Protein AF-A0A095XVG5-F1 (afdb_monomer_lite)

InterPro domains:
  IPR012902 Prokaryotic N-terminal methylation site [PF07963] (10-35)
  IPR012902 Prokaryotic N-terminal methylation site [PS00409] (13-33)
  IPR060431 Prepilin peptidase-dependent protein B, conserved domain [PF27121] (47-279)

Organism: NCBI:txid1265313

Sequence (291 aa):
MTRRRPPFQRAQRGLTLVELLVGLGVSMVVLAGVLSIMVRIGVEGGQTLQTARLGNELREVLDFTARDLQRAGYVAWDQRCGLGAGGSASLAVDEFYKCAVPAMDEFGQVELFAYDPRDATASPVACSSGCSCILYRYDLNGDGLFGSGNFEAFGLRRNGERLELRAEGSGHACDSGTWVPVHGADLAITNLSFDLAYATAPGAGSYAGAFALASSAGDWSPGSTANSCNPTPTDTANPIPATTGDQVCLWRRSVAISLAARLPGDEAVTAALTTRVRLANDFFDGIDNDS

Secondary structure (DSSP, 8-state):
---PPPP------PPPHHHHHHHHHHHHHHHHHHHHHHHHHHHHHHHHHHHHHHHHHHHHHHHHHHHHHHTTT---HHHHTT-STTS-SS--HHHIIIIIHHHHHHH---EEEE--TT-TT---EE-SSSBSEEEEE--SSSSS-TTSSS--EEEEEEETTEEEEEEE-S--STTSSEEEESS-TT-EEEEEEEEEEE--STTSTTSPPP-EEE-TTS-EEEEEE-S-----TTTTT--S--STT-------EEEEEEEEEEETTEEEEEEEEEEEEE-S-SS-TTS----

Foldseek 3Di:
DDDDDDDDDDDDDDDDPVCVVVVVVVVVVVVVVVVVVVVVCVVVVVLVVLLVVQVVQVVVVVVVVQVVQQQFLAFLQCLVLVVPDPHDPDDQLVSCVVTVVVLSCQQNDKWFWADALVPPPDDTDTDQKFGQKIWGFHDPPSNSDPPPVDDGTWMWGDHFQFIWIADADDDRGPNDHDIDGPDDPQKGWPGKMKHKDWQPWAPPPVSGDFFWAAFLVRDTDPPRGDGDDDDDPCCVVPVRDPDGPDTGDQIKMKMKIKIKIAGPVDRVNIDIDIDMHTYPSSVPPPPPPDD

Structure (mmCIF, N/CA/C/O backbone):
data_AF-A0A095XVG5-F1
#
_entry.id   AF-A0A095XVG5-F1
#
loop_
_atom_site.group_PDB
_atom_site.id
_atom_site.type_symbol
_atom_site.label_atom_id
_atom_site.label_alt_id
_atom_site.label_comp_id
_atom_site.label_asym_id
_atom_site.label_entity_id
_atom_site.label_seq_id
_atom_site.pdbx_PDB_ins_code
_atom_site.Cartn_x
_atom_site.Cartn_y
_atom_site.Cartn_z
_atom_site.occupancy
_atom_site.B_iso_or_equiv
_atom_site.auth_seq_id
_atom_site.auth_comp_id
_atom_site.auth_asym_id
_atom_site.auth_atom_id
_atom_site.pdbx_PDB_model_num
ATOM 1 N N . MET A 1 1 ? -46.601 -62.535 75.893 1.00 49.09 1 MET A N 1
ATOM 2 C CA . MET A 1 1 ? -45.893 -61.301 76.310 1.00 49.09 1 MET A CA 1
ATOM 3 C C . MET A 1 1 ? -45.292 -60.632 75.081 1.00 49.09 1 MET A C 1
ATOM 5 O O . MET A 1 1 ? -44.415 -61.237 74.490 1.00 49.09 1 MET A O 1
ATOM 9 N N . THR A 1 2 ? -45.709 -59.417 74.711 1.00 56.31 2 THR A N 1
ATOM 10 C CA . THR A 1 2 ? -45.043 -58.608 73.661 1.00 56.31 2 THR A CA 1
ATOM 11 C C . THR A 1 2 ? -45.405 -57.124 73.828 1.00 56.31 2 THR A C 1
ATOM 13 O O . THR A 1 2 ? -46.407 -56.648 73.302 1.00 56.31 2 THR A O 1
ATOM 16 N N . ARG A 1 3 ? -44.595 -56.355 74.574 1.00 55.22 3 ARG A N 1
ATOM 17 C CA . ARG A 1 3 ? -44.730 -54.885 74.623 1.00 55.22 3 ARG A CA 1
ATOM 18 C C . ARG A 1 3 ? -44.187 -54.282 73.322 1.00 55.22 3 ARG A C 1
ATOM 20 O O . ARG A 1 3 ? -42.978 -54.317 73.103 1.00 55.22 3 ARG A O 1
ATOM 27 N N . ARG A 1 4 ? -45.044 -53.676 72.492 1.00 63.41 4 ARG A N 1
ATOM 28 C CA . ARG A 1 4 ? -44.589 -52.760 71.429 1.00 63.41 4 ARG A CA 1
ATOM 29 C C . ARG A 1 4 ? -44.013 -51.493 72.078 1.00 63.4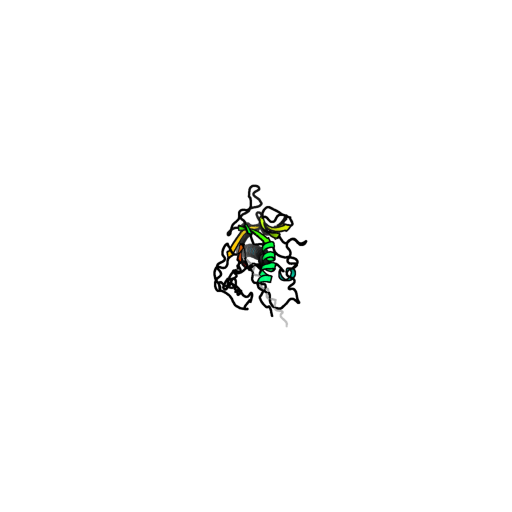1 4 ARG A C 1
ATOM 31 O O . ARG A 1 4 ? -44.662 -50.904 72.938 1.00 63.41 4 ARG A O 1
ATOM 38 N N . ARG A 1 5 ? -42.805 -51.080 71.681 1.00 64.62 5 ARG A N 1
ATOM 39 C CA . ARG A 1 5 ? -42.244 -49.764 72.043 1.00 64.62 5 ARG A CA 1
ATOM 40 C C . ARG A 1 5 ? -42.819 -48.690 71.102 1.00 64.62 5 ARG A C 1
ATOM 42 O O . ARG A 1 5 ? -42.953 -48.981 69.914 1.00 64.62 5 ARG A O 1
ATOM 49 N N . PRO A 1 6 ? -43.154 -47.481 71.589 1.00 64.44 6 PRO A N 1
ATOM 50 C CA . PRO A 1 6 ? -43.580 -46.383 70.726 1.00 64.44 6 PRO A CA 1
ATOM 51 C C . PRO A 1 6 ? -42.393 -45.825 69.915 1.00 64.44 6 PRO A C 1
ATOM 53 O O . PRO A 1 6 ? -41.249 -45.911 70.374 1.00 64.44 6 PRO A O 1
ATOM 56 N N . PRO A 1 7 ? -42.632 -45.245 68.725 1.00 67.12 7 PRO A N 1
ATOM 57 C CA . PRO A 1 7 ? -41.591 -44.576 67.955 1.00 67.12 7 PRO A CA 1
ATOM 58 C C . PRO A 1 7 ? -41.189 -43.252 68.621 1.00 67.12 7 PRO A C 1
ATOM 60 O O . PRO A 1 7 ? -42.041 -42.488 69.071 1.00 67.12 7 PRO A O 1
ATOM 63 N N . PHE A 1 8 ? -39.890 -42.946 68.634 1.00 61.75 8 PHE A N 1
ATOM 64 C CA . PHE A 1 8 ? -39.402 -41.626 69.033 1.00 61.75 8 PHE A CA 1
ATOM 65 C C . PHE A 1 8 ? -39.800 -40.589 67.974 1.00 61.75 8 PHE A C 1
ATOM 67 O O . PHE A 1 8 ? -39.176 -40.506 66.914 1.00 61.75 8 PHE A O 1
ATOM 74 N N . GLN A 1 9 ? -40.817 -39.775 68.262 1.00 67.56 9 GLN A N 1
ATOM 75 C CA . GLN A 1 9 ? -41.088 -38.570 67.482 1.00 67.56 9 GLN A CA 1
ATOM 76 C C . GLN A 1 9 ? -39.915 -37.598 67.659 1.00 67.56 9 GLN A C 1
ATOM 78 O O . GLN A 1 9 ? -39.678 -37.081 68.751 1.00 67.56 9 GLN A O 1
ATOM 83 N N . ARG A 1 10 ? -39.160 -37.351 66.583 1.00 69.75 10 ARG A N 1
ATOM 84 C CA . ARG A 1 10 ? -38.159 -36.279 66.561 1.00 69.75 10 ARG A CA 1
ATOM 85 C C . ARG A 1 10 ? -38.896 -34.944 66.617 1.00 69.75 10 ARG A C 1
ATOM 87 O O . ARG A 1 10 ? -39.634 -34.622 65.689 1.00 69.75 10 ARG A O 1
ATOM 94 N N . ALA A 1 11 ? -38.684 -34.174 67.681 1.00 68.62 11 ALA A N 1
ATOM 95 C CA . ALA A 1 11 ? -39.199 -32.815 67.769 1.00 68.62 11 ALA A CA 1
ATOM 96 C C . ALA A 1 11 ? -38.610 -31.968 66.629 1.00 68.62 11 ALA A C 1
ATOM 98 O O . ALA A 1 11 ? -37.389 -31.820 66.526 1.00 68.62 11 ALA A O 1
ATOM 99 N N . GLN A 1 12 ? -39.471 -31.422 65.769 1.00 74.81 12 GLN A N 1
ATOM 100 C CA . GLN A 1 12 ? -39.055 -30.459 64.755 1.00 74.81 12 GLN A CA 1
ATOM 101 C C . GLN A 1 12 ? -38.664 -29.155 65.457 1.00 74.81 12 GLN A C 1
ATOM 103 O O . GLN A 1 12 ? -39.501 -28.492 66.066 1.00 74.81 12 GLN A O 1
ATOM 108 N N . ARG A 1 13 ? -37.382 -28.787 65.382 1.00 76.19 13 ARG A N 1
ATOM 109 C CA . ARG A 1 13 ? -36.932 -27.442 65.748 1.00 76.19 13 ARG A CA 1
ATOM 110 C C . ARG A 1 13 ? -37.267 -26.507 64.590 1.00 76.19 13 ARG A C 1
ATOM 112 O O . ARG A 1 13 ? -36.700 -26.654 63.512 1.00 76.19 13 ARG A O 1
ATOM 119 N N . GLY A 1 14 ? -38.212 -25.596 64.809 1.00 79.25 14 GLY A N 1
ATOM 120 C CA . GLY A 1 14 ? -38.479 -24.500 63.880 1.00 79.25 14 GLY A CA 1
ATOM 121 C C . GLY A 1 14 ? -37.354 -23.463 63.908 1.00 79.25 14 GLY A C 1
ATOM 122 O O . GLY A 1 14 ? -36.686 -23.306 64.929 1.00 79.25 14 GLY A O 1
ATOM 123 N N . LEU A 1 15 ? -37.167 -22.764 62.790 1.00 83.50 15 LEU A N 1
ATOM 124 C CA . LEU A 1 15 ? -36.294 -21.591 62.696 1.00 83.50 15 LEU A CA 1
ATOM 125 C C . LEU A 1 15 ? -37.008 -20.361 63.260 1.00 83.50 15 LEU A C 1
ATOM 127 O O . LEU A 1 15 ? -38.225 -20.220 63.114 1.00 83.50 15 LEU A O 1
ATOM 131 N N . THR A 1 16 ? -36.259 -19.449 63.871 1.00 91.69 16 THR A N 1
ATOM 132 C CA . THR A 1 16 ? -36.805 -18.152 64.276 1.00 91.69 16 THR A CA 1
ATOM 133 C C . THR A 1 16 ? -37.000 -17.240 63.063 1.00 91.69 16 THR A C 1
ATOM 135 O O . THR A 1 16 ? -36.261 -17.302 62.078 1.00 91.69 16 THR A O 1
ATOM 138 N N . LEU A 1 17 ? -37.979 -16.334 63.140 1.00 89.44 17 LEU A N 1
ATOM 139 C CA . LEU A 1 17 ? -38.205 -15.330 62.093 1.00 89.44 17 LEU A CA 1
ATOM 140 C C . LEU A 1 17 ? -36.974 -14.419 61.903 1.00 89.44 17 LEU A C 1
ATOM 142 O O . LEU A 1 17 ? -36.702 -13.976 60.792 1.00 89.44 17 LEU A O 1
ATOM 146 N N . VAL A 1 18 ? -36.186 -14.208 62.965 1.00 92.69 18 VAL A N 1
ATOM 147 C CA . VAL A 1 18 ? -34.922 -13.457 62.915 1.00 92.69 18 VAL A CA 1
ATOM 148 C C . VAL A 1 18 ? -33.831 -14.232 62.169 1.00 92.69 18 VAL A C 1
ATOM 150 O O . VAL A 1 18 ? -33.196 -13.648 61.298 1.00 92.69 18 VAL A O 1
ATOM 153 N N . GLU A 1 19 ? -33.637 -15.533 62.422 1.00 92.00 19 GLU A N 1
ATOM 154 C CA . GLU A 1 19 ? -32.695 -16.358 61.636 1.00 92.00 19 GLU A CA 1
ATOM 155 C C . GLU A 1 19 ? -33.048 -16.369 60.146 1.00 92.00 19 GLU A C 1
ATOM 157 O O . GLU A 1 19 ? -32.154 -16.304 59.305 1.00 92.00 19 GLU A O 1
ATOM 162 N N . LEU A 1 20 ? -34.341 -16.407 59.810 1.00 92.38 20 LEU A N 1
ATOM 163 C CA . LEU A 1 20 ? -34.797 -16.395 58.422 1.00 92.38 20 LEU A CA 1
ATOM 164 C C . LEU A 1 20 ? -34.543 -15.034 57.745 1.00 92.38 20 LEU A C 1
ATOM 166 O O . LEU A 1 20 ? -34.065 -15.001 56.612 1.00 92.38 20 LEU A O 1
ATOM 170 N N . LEU A 1 21 ? -34.778 -13.918 58.446 1.00 93.81 21 LEU A N 1
ATOM 171 C CA . LEU A 1 21 ? -34.441 -12.574 57.955 1.00 93.81 21 LEU A CA 1
ATOM 172 C C . LEU A 1 21 ? -32.925 -12.368 57.800 1.00 93.81 21 LEU A C 1
ATOM 174 O O . LEU A 1 21 ? -32.484 -11.833 56.784 1.00 93.81 21 LEU A O 1
ATOM 178 N N . VAL A 1 22 ? -32.122 -12.818 58.770 1.00 94.50 22 VAL A N 1
ATOM 179 C CA . VAL A 1 22 ? -30.652 -12.733 58.710 1.00 94.50 22 VAL A CA 1
ATOM 180 C C . VAL A 1 22 ? -30.107 -13.608 57.579 1.00 94.50 22 VAL A C 1
ATOM 182 O O . VAL A 1 22 ? -29.280 -13.140 56.799 1.00 94.50 22 VAL A O 1
ATOM 185 N N . GLY A 1 23 ? -30.603 -14.840 57.433 1.00 95.12 23 GLY A N 1
ATOM 186 C CA . GLY A 1 23 ? -30.207 -15.752 56.360 1.00 95.12 23 GLY A CA 1
ATOM 187 C C . GLY A 1 23 ? -30.491 -15.180 54.970 1.00 95.12 23 GLY A C 1
ATOM 188 O O . GLY A 1 23 ? -29.588 -15.130 54.138 1.00 95.12 23 GLY A O 1
ATOM 189 N N . LEU A 1 24 ? -31.706 -14.667 54.741 1.00 94.00 24 LEU A N 1
ATOM 190 C CA . LEU A 1 24 ? -32.065 -14.010 53.478 1.00 94.00 24 LEU A CA 1
ATOM 191 C C . LEU A 1 24 ? -31.236 -12.745 53.222 1.00 94.00 24 LEU A C 1
ATOM 193 O O . LEU A 1 24 ? -30.761 -12.554 52.103 1.00 94.00 24 LEU A O 1
ATOM 197 N N . GLY A 1 25 ? -31.018 -11.909 54.242 1.00 96.50 25 GLY A N 1
ATOM 198 C CA . GLY A 1 25 ? -30.206 -10.696 54.125 1.00 96.50 25 GLY A CA 1
ATOM 199 C C . GLY A 1 25 ? -28.759 -10.993 53.720 1.00 96.50 25 GLY A C 1
ATOM 200 O O . GLY A 1 25 ? -28.248 -10.402 52.770 1.00 96.50 25 GLY A O 1
ATOM 201 N N . VAL A 1 26 ? -28.117 -11.965 54.378 1.00 96.31 26 VAL A N 1
ATOM 202 C CA . VAL A 1 26 ? -26.752 -12.398 54.038 1.00 96.31 26 VAL A CA 1
ATOM 203 C C . VAL A 1 26 ? -26.702 -13.011 52.635 1.00 96.31 26 VAL A C 1
ATOM 205 O O . VAL A 1 26 ? -25.826 -12.652 51.848 1.00 96.31 26 VAL A O 1
ATOM 208 N N . SER A 1 27 ? -27.657 -13.878 52.273 1.00 96.44 27 SER A N 1
ATOM 209 C CA . SER A 1 27 ? -27.723 -14.458 50.925 1.00 96.44 27 SER A CA 1
ATOM 210 C C . SER A 1 27 ? -27.906 -13.401 49.833 1.00 96.44 27 SER A C 1
ATOM 212 O O . SER A 1 27 ? -27.258 -13.497 48.793 1.00 96.44 27 SER A O 1
ATOM 214 N N . MET A 1 28 ? -28.725 -12.370 50.063 1.00 95.62 28 MET A N 1
ATOM 215 C CA . MET A 1 28 ? -28.924 -11.273 49.111 1.00 95.62 28 MET A CA 1
ATOM 216 C C . MET A 1 28 ? -27.631 -10.478 48.876 1.00 95.62 28 MET A C 1
ATOM 218 O O . MET A 1 28 ? -27.284 -10.208 47.726 1.00 95.62 28 MET A O 1
ATOM 222 N N . VAL A 1 29 ? -26.888 -10.151 49.940 1.00 96.75 29 VAL A N 1
ATOM 223 C CA . VAL A 1 29 ? -25.601 -9.437 49.840 1.00 96.75 29 VAL A CA 1
ATOM 224 C C . VAL A 1 29 ? -24.562 -10.269 49.078 1.00 96.75 29 VAL A C 1
ATOM 226 O O . VAL A 1 29 ? -23.888 -9.745 48.191 1.00 96.75 29 VAL A O 1
ATOM 229 N N . VAL A 1 30 ? -24.464 -11.572 49.364 1.00 97.56 30 VAL A N 1
ATOM 230 C CA . VAL A 1 30 ? -23.531 -12.475 48.666 1.00 97.56 30 VAL A CA 1
ATOM 231 C C . VAL A 1 30 ? -23.893 -12.616 47.183 1.00 97.56 30 VAL A C 1
ATOM 233 O O . VAL A 1 30 ? -23.015 -12.490 46.330 1.00 97.56 30 VAL A O 1
ATOM 236 N N . LEU A 1 31 ? -25.174 -12.820 46.853 1.00 97.44 31 LEU A N 1
ATOM 237 C CA . LEU A 1 31 ? -25.634 -12.938 45.464 1.00 97.44 31 LEU A CA 1
ATOM 238 C C . LEU A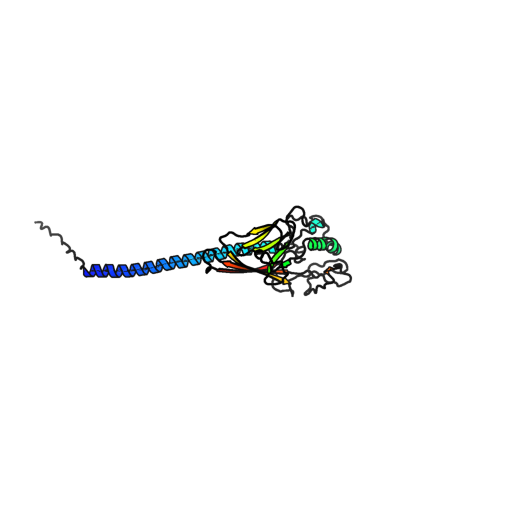 1 31 ? -25.420 -11.645 44.666 1.00 97.44 31 LEU A C 1
ATOM 240 O O . LEU A 1 31 ? -24.994 -11.715 43.515 1.00 97.44 31 LEU A O 1
ATOM 244 N N . ALA A 1 32 ? -25.648 -10.476 45.273 1.00 97.00 32 ALA A N 1
ATOM 245 C CA . ALA A 1 32 ? -25.348 -9.187 44.651 1.00 97.00 32 ALA A CA 1
ATOM 246 C C . ALA A 1 32 ? -23.844 -9.035 44.355 1.00 97.00 32 ALA A C 1
ATOM 248 O O . ALA A 1 32 ? -23.470 -8.611 43.261 1.00 97.00 32 ALA A O 1
ATOM 249 N N . GLY A 1 33 ? -22.982 -9.451 45.292 1.00 96.75 33 GLY A N 1
ATOM 250 C CA . GLY A 1 33 ? -21.533 -9.501 45.092 1.00 96.75 33 GLY A CA 1
ATOM 251 C C . GLY A 1 33 ? -21.136 -10.389 43.907 1.00 96.75 33 GLY A C 1
ATOM 252 O O . GLY A 1 33 ? -20.479 -9.913 42.981 1.00 96.75 33 GLY A O 1
ATOM 253 N N . VAL A 1 34 ? -21.593 -11.647 43.885 1.00 96.62 34 VAL A N 1
ATOM 254 C CA . VAL A 1 34 ? -21.296 -12.609 42.804 1.00 96.62 34 VAL A CA 1
ATOM 255 C C . VAL A 1 34 ? -21.809 -12.117 41.447 1.00 96.62 34 VAL A C 1
ATOM 257 O O . VAL A 1 34 ? -21.069 -12.161 40.464 1.00 96.62 34 VAL A O 1
ATOM 260 N N . LEU A 1 35 ? -23.036 -11.589 41.383 1.00 95.50 35 LEU A N 1
ATOM 261 C CA . LEU A 1 35 ? -23.602 -11.037 40.150 1.00 95.50 35 LEU A CA 1
ATOM 262 C C . LEU A 1 35 ? -22.783 -9.844 39.636 1.00 95.50 35 LEU A C 1
ATOM 264 O O . LEU A 1 35 ? -22.518 -9.758 38.438 1.00 95.50 35 LEU A O 1
ATOM 268 N N . SER A 1 36 ? -22.327 -8.956 40.528 1.00 93.75 36 SER A N 1
ATOM 269 C CA . SER A 1 36 ? -21.499 -7.806 40.140 1.00 93.75 36 SER A CA 1
ATOM 270 C C . SER A 1 36 ? -20.149 -8.217 39.532 1.00 93.75 36 SER A C 1
ATOM 272 O O . SER A 1 36 ? -19.675 -7.566 38.603 1.00 93.75 36 SER A O 1
ATOM 274 N N . ILE A 1 37 ? -19.559 -9.321 40.006 1.00 93.94 37 ILE A N 1
ATOM 275 C CA . ILE A 1 37 ? -18.323 -9.894 39.453 1.00 93.94 37 ILE A CA 1
ATOM 276 C C . ILE A 1 37 ? -18.602 -10.536 38.088 1.00 93.94 37 ILE A C 1
ATOM 278 O O . ILE A 1 37 ? -17.878 -10.274 37.132 1.00 93.94 37 ILE A O 1
ATOM 282 N N . MET A 1 38 ? -19.683 -11.313 37.966 1.00 94.25 38 MET A N 1
ATOM 283 C CA . MET A 1 38 ? -20.059 -11.971 36.709 1.00 94.25 38 MET A CA 1
ATOM 284 C C . MET A 1 38 ? -20.318 -10.966 35.574 1.00 94.25 38 MET A C 1
ATOM 286 O O . MET A 1 38 ? -19.886 -11.187 34.444 1.00 94.25 38 MET A O 1
ATOM 290 N N . VAL A 1 39 ? -20.974 -9.837 35.872 1.00 90.62 39 VAL A N 1
ATOM 291 C CA . VAL A 1 39 ? -21.197 -8.757 34.894 1.00 90.62 39 VAL A CA 1
ATOM 292 C C . VAL A 1 39 ? -19.876 -8.120 34.449 1.00 90.62 39 VAL A C 1
ATOM 294 O O . VAL A 1 39 ? -19.690 -7.916 33.251 1.00 90.62 39 VAL A O 1
ATOM 297 N N . ARG A 1 40 ? -18.939 -7.854 35.372 1.00 87.12 40 ARG A N 1
ATOM 298 C CA . ARG A 1 40 ? -17.610 -7.305 35.034 1.00 87.12 40 ARG A CA 1
ATOM 299 C C . ARG A 1 40 ? -16.835 -8.235 34.101 1.00 87.12 40 ARG A C 1
ATOM 301 O O . ARG A 1 40 ? -16.418 -7.793 33.038 1.00 87.12 40 ARG A O 1
ATOM 308 N N . ILE A 1 41 ? -16.760 -9.526 34.436 1.00 90.81 41 ILE A N 1
ATOM 309 C CA . ILE A 1 41 ? -16.103 -10.549 33.604 1.00 90.81 41 ILE A CA 1
ATOM 310 C C . ILE A 1 41 ? -16.722 -10.605 32.197 1.00 90.81 41 ILE A C 1
ATOM 312 O O . ILE A 1 41 ? -15.998 -10.717 31.210 1.00 90.81 41 ILE A O 1
ATOM 316 N N . GLY A 1 42 ? -18.051 -10.494 32.085 1.00 87.56 42 GLY A N 1
ATOM 317 C CA . GLY A 1 42 ? -18.739 -10.464 30.790 1.00 87.56 42 GLY A CA 1
ATOM 318 C C . GLY A 1 42 ? -18.365 -9.254 29.924 1.00 87.56 42 GLY A C 1
ATOM 319 O O . GLY A 1 42 ? -18.128 -9.410 28.727 1.00 87.56 42 GLY A O 1
ATOM 320 N N . VAL A 1 43 ? -18.272 -8.062 30.523 1.00 83.56 43 VAL A N 1
ATOM 321 C CA . VAL A 1 43 ? -17.879 -6.826 29.821 1.00 83.56 43 VAL A CA 1
ATOM 322 C C . VAL A 1 43 ? -16.396 -6.857 29.426 1.00 83.56 43 VAL A C 1
ATOM 324 O O . VAL A 1 43 ? -16.071 -6.626 28.263 1.00 83.56 43 VAL A O 1
ATOM 327 N N . GLU A 1 44 ? -15.507 -7.211 30.355 1.00 82.62 44 GLU A N 1
ATOM 328 C CA . GLU A 1 44 ? -14.052 -7.297 30.138 1.00 82.62 44 GLU A CA 1
ATOM 329 C C . GLU A 1 44 ? -13.689 -8.364 29.082 1.00 82.62 44 GLU A C 1
ATOM 331 O O . GLU A 1 44 ? -12.836 -8.147 28.214 1.00 82.62 44 GLU A O 1
ATOM 336 N N . GLY A 1 45 ? -14.387 -9.505 29.094 1.00 84.62 45 GLY A N 1
ATOM 337 C CA . GLY A 1 45 ? -14.260 -10.541 28.066 1.00 84.62 45 GLY A CA 1
ATOM 338 C C . GLY A 1 45 ? -14.751 -10.083 26.688 1.00 84.62 45 GLY A C 1
ATOM 339 O O . GLY A 1 45 ? -14.121 -10.399 25.677 1.00 84.62 45 GLY A O 1
ATOM 340 N N . GLY A 1 46 ? -15.827 -9.289 26.636 1.00 86.69 46 GLY A N 1
ATOM 341 C CA . GLY A 1 46 ? -16.326 -8.673 25.403 1.00 86.69 46 GLY A CA 1
ATOM 342 C C . GLY A 1 46 ? -15.318 -7.709 24.772 1.00 86.69 46 GLY A C 1
ATOM 343 O O . GLY A 1 46 ? -15.023 -7.828 23.583 1.00 86.69 46 GLY A O 1
ATOM 344 N N . GLN A 1 47 ? -14.726 -6.824 25.580 1.00 85.88 47 GLN A N 1
ATOM 345 C CA . GLN A 1 47 ? -13.682 -5.889 25.141 1.00 85.88 47 GLN A CA 1
ATOM 346 C C . GLN A 1 47 ? -12.433 -6.625 24.636 1.00 85.88 47 GLN A C 1
ATOM 348 O O . GLN A 1 47 ? -11.891 -6.297 23.583 1.00 85.88 47 GLN A O 1
ATOM 353 N N . THR A 1 48 ? -12.010 -7.680 25.338 1.00 89.06 48 THR A N 1
ATOM 354 C CA . THR A 1 48 ? -10.859 -8.501 24.929 1.00 89.06 48 THR A CA 1
ATOM 355 C C . THR A 1 48 ? -11.107 -9.173 23.573 1.00 89.06 48 THR A C 1
ATOM 357 O O . THR A 1 48 ? -10.225 -9.183 22.713 1.00 89.06 48 THR A O 1
ATOM 360 N N . LEU A 1 49 ? -12.321 -9.687 23.342 1.00 91.44 49 LEU A N 1
ATOM 361 C CA . LEU A 1 49 ? -12.716 -10.283 22.065 1.00 91.44 49 LEU A CA 1
ATOM 362 C C . LEU A 1 49 ? -12.774 -9.252 20.924 1.00 91.44 49 LEU A C 1
ATOM 364 O O . LEU A 1 49 ? -12.375 -9.567 19.804 1.00 91.44 49 LEU A O 1
ATOM 368 N N . GLN A 1 50 ? -13.244 -8.031 21.195 1.00 91.50 50 GLN A N 1
ATOM 369 C CA . GLN A 1 50 ? -13.264 -6.928 20.227 1.00 91.50 50 GLN A CA 1
ATOM 370 C C . GLN A 1 50 ? -11.849 -6.530 19.787 1.00 91.50 50 GLN A C 1
ATOM 372 O O . GLN A 1 50 ? -11.573 -6.502 18.589 1.00 91.50 50 GLN A O 1
ATOM 377 N N . THR A 1 51 ? -10.929 -6.323 20.734 1.00 92.12 51 THR A N 1
ATOM 378 C CA . THR A 1 51 ? -9.519 -6.020 20.436 1.00 92.12 51 THR A CA 1
ATOM 379 C C . THR A 1 51 ? -8.839 -7.154 19.663 1.00 92.12 51 THR A C 1
ATOM 381 O O . THR A 1 51 ? -8.078 -6.896 18.731 1.00 92.12 51 THR A O 1
ATOM 384 N N . ALA A 1 52 ? -9.134 -8.417 19.996 1.00 93.31 52 ALA A N 1
ATOM 385 C CA . ALA A 1 52 ? -8.587 -9.572 19.283 1.00 93.31 52 ALA A CA 1
ATOM 386 C C . ALA A 1 52 ? -9.082 -9.670 17.827 1.00 93.31 52 ALA A C 1
ATOM 388 O O . ALA A 1 52 ? -8.299 -10.013 16.944 1.00 93.31 52 ALA A O 1
ATOM 389 N N . ARG A 1 53 ? -10.356 -9.341 17.560 1.00 92.25 53 ARG A N 1
ATOM 390 C CA . ARG A 1 53 ? -10.912 -9.277 16.195 1.00 92.25 53 ARG A CA 1
ATOM 391 C C . ARG A 1 53 ? -10.260 -8.167 15.377 1.00 92.25 53 ARG A C 1
ATOM 393 O O . ARG A 1 53 ? -9.653 -8.470 14.353 1.00 92.25 53 ARG A O 1
ATOM 400 N N . LEU A 1 54 ? -10.248 -6.940 15.907 1.00 95.50 54 LEU A N 1
ATOM 401 C CA . LEU A 1 54 ? -9.584 -5.790 15.283 1.00 95.50 54 LEU A CA 1
ATOM 402 C C . LEU A 1 54 ? -8.114 -6.097 14.943 1.00 95.50 54 LEU A C 1
ATOM 404 O O . LEU A 1 54 ? -7.641 -5.792 13.852 1.00 95.50 54 LEU A O 1
ATOM 408 N N . GLY A 1 55 ? -7.388 -6.731 15.869 1.00 95.19 55 GLY A N 1
ATOM 409 C CA . GLY A 1 55 ? -5.986 -7.106 15.676 1.00 95.19 55 GLY A CA 1
ATOM 410 C C . GLY A 1 55 ? -5.748 -8.219 14.647 1.00 95.19 55 GLY A C 1
ATOM 411 O O . GLY A 1 55 ? -4.633 -8.319 14.131 1.00 95.19 55 GLY A O 1
ATOM 412 N N . ASN A 1 56 ? -6.755 -9.043 14.344 1.00 95.12 56 ASN A N 1
ATOM 413 C CA . ASN A 1 56 ? -6.692 -10.055 13.289 1.00 95.12 56 ASN A CA 1
ATOM 414 C C . ASN A 1 56 ? -7.036 -9.447 11.924 1.00 95.12 56 ASN A C 1
ATOM 416 O O . ASN A 1 56 ? -6.252 -9.600 10.993 1.00 95.12 56 ASN A O 1
ATOM 420 N N . GLU A 1 57 ? -8.132 -8.689 11.834 1.00 95.88 57 GLU A N 1
ATOM 421 C CA . GLU A 1 57 ? -8.558 -7.976 10.619 1.00 95.88 57 GLU A CA 1
ATOM 422 C C . GLU A 1 57 ? -7.468 -7.005 10.130 1.00 95.88 57 GLU A C 1
ATOM 424 O O . GLU A 1 57 ? -7.078 -7.026 8.963 1.00 95.88 57 GLU A O 1
ATOM 429 N N . LEU A 1 58 ? -6.879 -6.211 11.035 1.00 97.38 58 LEU A N 1
ATOM 430 C CA . LEU A 1 58 ? -5.786 -5.296 10.689 1.00 97.38 58 LEU A CA 1
ATOM 431 C C . LEU A 1 58 ? -4.528 -6.034 10.200 1.00 97.38 58 LEU A C 1
ATOM 433 O O . LEU A 1 58 ? -3.801 -5.512 9.354 1.00 97.38 58 LEU A O 1
ATOM 437 N N . ARG A 1 59 ? -4.260 -7.240 10.718 1.00 97.12 59 ARG A N 1
ATOM 438 C CA . ARG A 1 59 ? -3.131 -8.067 10.269 1.00 97.12 59 ARG A CA 1
ATOM 439 C C . ARG A 1 59 ? -3.394 -8.672 8.896 1.00 97.12 59 ARG A C 1
ATOM 441 O O . ARG A 1 59 ? -2.489 -8.653 8.078 1.00 97.12 59 ARG A O 1
ATOM 448 N N . GLU A 1 60 ? -4.610 -9.132 8.617 1.00 97.06 60 GLU A N 1
ATOM 449 C CA . GLU A 1 60 ? -4.990 -9.620 7.287 1.00 97.06 60 GLU A CA 1
ATOM 450 C C . GLU A 1 60 ? -4.813 -8.530 6.217 1.00 97.06 60 GLU A C 1
ATOM 452 O O . GLU A 1 60 ? -4.185 -8.774 5.184 1.00 97.06 60 GLU A O 1
ATOM 457 N N . VAL A 1 61 ? -5.259 -7.301 6.507 1.00 97.50 61 VAL A N 1
ATOM 458 C CA . VAL A 1 61 ? -5.058 -6.136 5.627 1.00 97.50 61 VAL A CA 1
ATOM 459 C C . VAL A 1 61 ? -3.575 -5.795 5.470 1.00 97.50 61 VAL A C 1
ATOM 461 O O . VAL A 1 61 ? -3.128 -5.543 4.349 1.00 97.50 61 VAL A O 1
ATOM 464 N N . LEU A 1 62 ? -2.788 -5.809 6.552 1.00 97.44 62 LEU A N 1
ATOM 465 C CA . LEU A 1 62 ? -1.344 -5.560 6.475 1.00 97.44 62 LEU A CA 1
ATOM 466 C C . LEU A 1 62 ? -0.628 -6.624 5.637 1.00 97.44 62 LEU A C 1
ATOM 468 O O . LEU A 1 62 ? 0.187 -6.277 4.789 1.00 97.44 62 LEU A O 1
ATOM 472 N N . ASP A 1 63 ? -0.949 -7.897 5.849 1.00 97.06 63 ASP A N 1
ATOM 473 C CA . ASP A 1 63 ? -0.340 -9.034 5.165 1.00 97.06 63 ASP A CA 1
ATOM 474 C C . ASP A 1 63 ? -0.713 -9.064 3.673 1.00 97.06 63 ASP A C 1
ATOM 476 O O . ASP A 1 63 ? 0.120 -9.412 2.836 1.00 97.06 63 ASP A O 1
ATOM 480 N N . PHE A 1 64 ? -1.943 -8.672 3.317 1.00 96.25 64 PHE A N 1
ATOM 481 C CA . PHE A 1 64 ? -2.342 -8.427 1.928 1.00 96.25 64 PHE A CA 1
ATOM 482 C C . PHE A 1 64 ? -1.505 -7.300 1.308 1.00 96.25 64 PHE A C 1
ATOM 484 O O . PHE A 1 64 ? -0.832 -7.515 0.301 1.00 96.25 64 PHE A O 1
ATOM 491 N N . THR A 1 65 ? -1.487 -6.131 1.957 1.00 96.75 65 THR A N 1
ATOM 492 C CA . THR A 1 65 ? -0.762 -4.930 1.501 1.00 96.75 65 THR A CA 1
ATOM 493 C C . THR A 1 65 ? 0.733 -5.220 1.326 1.00 96.75 65 THR A C 1
ATOM 495 O O . THR A 1 65 ? 1.354 -4.776 0.363 1.00 96.75 65 THR A O 1
ATOM 498 N N . ALA A 1 66 ? 1.310 -6.005 2.239 1.00 95.88 66 ALA A N 1
ATOM 499 C CA . ALA A 1 66 ? 2.697 -6.436 2.200 1.00 95.88 66 ALA A CA 1
ATOM 500 C C . ALA A 1 66 ? 2.986 -7.368 1.013 1.00 95.88 66 ALA A C 1
ATOM 502 O O . ALA A 1 66 ? 3.956 -7.135 0.298 1.00 95.88 66 ALA A O 1
ATOM 503 N N . ARG A 1 67 ? 2.154 -8.392 0.776 1.00 94.50 67 ARG A N 1
ATOM 504 C CA . ARG A 1 67 ? 2.337 -9.327 -0.349 1.00 94.50 67 ARG A CA 1
ATOM 505 C C . ARG A 1 67 ? 2.176 -8.659 -1.712 1.00 94.50 67 ARG A C 1
ATOM 507 O O . ARG A 1 67 ? 2.915 -9.001 -2.628 1.00 94.50 67 ARG A O 1
ATOM 514 N N . ASP A 1 68 ? 1.250 -7.715 -1.853 1.00 94.69 68 ASP A N 1
ATOM 515 C CA . ASP A 1 68 ? 1.046 -7.001 -3.121 1.00 94.69 68 ASP A CA 1
ATOM 516 C C . ASP A 1 68 ? 2.228 -6.053 -3.411 1.00 94.69 68 ASP A C 1
ATOM 518 O O . ASP A 1 68 ? 2.816 -6.095 -4.491 1.00 94.69 68 ASP A O 1
ATOM 522 N N . LEU A 1 69 ? 2.697 -5.304 -2.401 1.00 93.56 69 LEU A N 1
ATOM 523 C CA . LEU A 1 69 ? 3.897 -4.463 -2.526 1.00 93.56 69 LEU A CA 1
ATOM 524 C C . LEU A 1 69 ? 5.201 -5.254 -2.690 1.00 93.56 69 LEU A C 1
ATOM 526 O O . LEU A 1 69 ? 6.126 -4.749 -3.322 1.00 93.56 69 LEU A O 1
ATOM 530 N N . GLN A 1 70 ? 5.298 -6.486 -2.181 1.00 91.12 70 GLN A N 1
ATOM 531 C CA . GLN A 1 70 ? 6.455 -7.352 -2.447 1.00 91.12 70 GLN A CA 1
ATOM 532 C C . GLN A 1 70 ? 6.639 -7.612 -3.945 1.00 91.12 70 GLN A C 1
ATOM 534 O O . GLN A 1 70 ? 7.773 -7.686 -4.404 1.00 91.12 70 GLN A O 1
ATOM 539 N N . ARG A 1 71 ? 5.552 -7.678 -4.724 1.00 90.69 71 ARG A N 1
ATOM 540 C CA . ARG A 1 71 ? 5.605 -7.878 -6.183 1.00 90.69 71 ARG A CA 1
ATOM 541 C C . ARG A 1 71 ? 6.073 -6.641 -6.950 1.00 90.69 71 ARG A C 1
ATOM 543 O O . ARG A 1 71 ? 6.319 -6.744 -8.147 1.00 90.69 71 ARG A O 1
ATOM 550 N N . ALA A 1 72 ? 6.183 -5.480 -6.302 1.00 89.81 72 ALA A N 1
ATOM 551 C CA . ALA A 1 72 ? 6.414 -4.213 -6.981 1.00 89.81 72 ALA A CA 1
ATOM 552 C C . ALA A 1 72 ? 7.665 -4.225 -7.881 1.00 89.81 72 ALA A C 1
ATOM 554 O O . ALA A 1 72 ? 8.787 -4.525 -7.465 1.00 89.81 72 ALA A O 1
ATOM 555 N N . GLY A 1 73 ? 7.410 -3.857 -9.130 1.00 82.62 73 GLY A N 1
ATOM 556 C CA . GLY A 1 73 ? 8.306 -3.788 -10.271 1.00 82.62 73 GLY A CA 1
ATOM 557 C C . GLY A 1 73 ? 8.682 -5.133 -10.894 1.00 82.62 73 GLY A C 1
ATOM 558 O O . GLY A 1 73 ? 9.514 -5.112 -11.793 1.00 82.62 73 GLY A O 1
ATOM 559 N N . TYR A 1 74 ? 8.174 -6.277 -10.415 1.00 86.62 74 TYR A N 1
ATOM 560 C CA . TYR A 1 74 ? 8.466 -7.579 -11.029 1.00 86.62 74 TYR A CA 1
ATOM 561 C C . TYR A 1 74 ? 8.142 -7.550 -12.531 1.00 86.62 74 TYR A C 1
ATOM 563 O O . TYR A 1 74 ? 7.093 -7.032 -12.908 1.00 86.62 74 TYR A O 1
ATOM 571 N N . VAL A 1 75 ? 9.031 -8.109 -13.358 1.00 86.25 75 VAL A N 1
ATOM 572 C CA . VAL A 1 75 ? 8.864 -8.263 -14.813 1.00 86.25 75 VAL A CA 1
ATOM 573 C C . VAL A 1 75 ? 9.424 -9.618 -15.232 1.00 86.25 75 VAL A C 1
ATOM 575 O O . VAL A 1 75 ? 10.566 -9.922 -14.879 1.00 86.25 75 VAL A O 1
ATOM 578 N N . ALA A 1 76 ? 8.687 -10.393 -16.031 1.00 86.12 76 ALA A N 1
ATOM 579 C CA . ALA A 1 76 ? 9.188 -11.589 -16.714 1.00 86.12 76 ALA A CA 1
ATOM 580 C C . ALA A 1 76 ? 10.040 -11.191 -17.937 1.00 86.12 76 ALA A C 1
ATOM 582 O O . ALA A 1 76 ? 9.739 -11.484 -19.098 1.00 86.12 76 ALA A O 1
ATOM 583 N N . TRP A 1 77 ? 11.103 -10.425 -17.679 1.00 80.75 77 TRP A N 1
ATOM 584 C CA . TRP A 1 77 ? 11.961 -9.869 -18.723 1.00 80.75 77 TRP A CA 1
ATOM 585 C C . TRP A 1 77 ? 12.665 -10.972 -19.523 1.00 80.75 77 TRP A C 1
ATOM 587 O O . TRP A 1 77 ? 12.898 -10.801 -20.712 1.00 80.75 77 TRP A O 1
ATOM 597 N N . ASP A 1 78 ? 12.941 -12.123 -18.912 1.00 74.81 78 ASP A N 1
ATOM 598 C CA . ASP A 1 78 ? 13.499 -13.311 -19.559 1.00 74.81 78 ASP A CA 1
ATOM 599 C C . ASP A 1 78 ? 12.602 -13.826 -20.700 1.00 74.81 78 ASP A C 1
ATOM 601 O O . ASP A 1 78 ? 13.103 -14.150 -21.780 1.00 74.81 78 ASP A O 1
ATOM 605 N N . GLN A 1 79 ? 11.279 -13.824 -20.501 1.00 79.81 79 GLN A N 1
ATOM 606 C CA . GLN A 1 79 ? 10.301 -14.213 -21.520 1.00 79.81 79 GLN A CA 1
ATOM 607 C C . GLN A 1 79 ? 10.316 -13.224 -22.689 1.00 79.81 79 GLN A C 1
ATOM 609 O O . GLN A 1 79 ? 10.445 -13.630 -23.847 1.00 79.81 79 GLN A O 1
ATOM 614 N N . ARG A 1 80 ? 10.298 -11.920 -22.388 1.00 81.62 80 ARG A N 1
ATOM 615 C CA . ARG A 1 80 ? 10.417 -10.840 -23.383 1.00 81.62 80 ARG A CA 1
ATOM 616 C C . ARG A 1 80 ? 11.730 -10.879 -24.165 1.00 81.62 80 ARG A C 1
ATOM 618 O O . ARG A 1 80 ? 11.735 -10.573 -25.356 1.00 81.62 80 ARG A O 1
ATOM 625 N N . CYS A 1 81 ? 12.830 -11.261 -23.523 1.00 77.38 81 CYS A N 1
ATOM 626 C CA . CYS A 1 81 ? 14.140 -11.388 -24.161 1.00 77.38 81 CYS A CA 1
ATOM 627 C C . CYS A 1 81 ? 14.334 -12.725 -24.899 1.00 77.38 81 CYS A C 1
ATOM 629 O O . CYS A 1 81 ? 15.369 -12.919 -25.529 1.00 77.38 81 CYS A O 1
ATOM 631 N N . GLY A 1 82 ? 13.359 -13.644 -24.864 1.00 72.00 82 GLY A N 1
ATOM 632 C CA . GLY A 1 82 ? 13.450 -14.940 -25.546 1.00 72.00 82 GLY A CA 1
ATOM 633 C C . GLY A 1 82 ? 14.398 -15.941 -24.874 1.00 72.00 82 GLY A C 1
ATOM 634 O O . GLY A 1 82 ? 14.842 -16.890 -25.517 1.00 72.00 82 GLY A O 1
ATOM 635 N N . LEU A 1 83 ? 14.694 -15.744 -23.587 1.00 65.88 83 LEU A N 1
ATOM 636 C CA . LEU A 1 83 ? 15.620 -16.553 -22.786 1.00 65.88 83 LEU A CA 1
ATOM 637 C C . LEU A 1 83 ? 14.946 -17.747 -22.089 1.00 65.88 83 LEU A C 1
ATOM 639 O O . LEU A 1 83 ? 15.606 -18.507 -21.379 1.00 65.88 83 LEU A O 1
ATOM 643 N N . GLY A 1 84 ? 13.641 -17.930 -22.308 1.00 58.06 84 GLY A N 1
ATOM 644 C CA . GLY A 1 84 ? 12.871 -19.063 -21.800 1.00 58.06 84 GLY A CA 1
ATOM 645 C C . GLY A 1 84 ? 13.469 -20.430 -22.168 1.00 58.06 84 GLY A C 1
ATOM 646 O O . GLY A 1 84 ? 14.253 -20.564 -23.109 1.00 58.06 84 GLY A O 1
ATOM 647 N N . ALA A 1 85 ? 13.083 -21.450 -21.393 1.00 47.69 85 ALA A N 1
ATOM 648 C CA . ALA A 1 85 ? 13.641 -22.809 -21.352 1.00 47.69 85 ALA A CA 1
ATOM 649 C C . ALA A 1 85 ? 14.202 -23.352 -22.691 1.00 47.69 85 ALA A C 1
ATOM 651 O O . ALA A 1 85 ? 13.498 -23.999 -23.468 1.00 47.69 85 ALA A O 1
ATOM 652 N N . GLY A 1 86 ? 15.500 -23.122 -22.924 1.00 50.91 86 GLY A N 1
ATOM 653 C CA . GLY A 1 86 ? 16.199 -23.485 -24.163 1.00 50.91 86 GLY A CA 1
ATOM 654 C C . GLY A 1 86 ? 17.246 -22.466 -24.634 1.00 50.91 86 GLY A C 1
ATOM 655 O O . GLY A 1 86 ? 18.084 -22.821 -25.462 1.00 50.91 86 GLY A O 1
ATOM 656 N N . GLY A 1 87 ? 17.229 -21.236 -24.105 1.00 48.56 87 GLY A N 1
ATOM 657 C CA . GLY A 1 87 ? 18.270 -20.228 -24.340 1.00 48.56 87 GLY A CA 1
ATOM 658 C C . GLY A 1 87 ? 19.667 -20.646 -23.851 1.00 48.56 87 GLY A C 1
ATOM 659 O O . GLY A 1 87 ? 19.814 -21.478 -22.953 1.00 48.56 87 GLY A O 1
ATOM 660 N N . SER A 1 88 ? 20.712 -20.074 -24.459 1.00 48.16 88 SER A N 1
ATOM 661 C CA . SER A 1 88 ? 22.116 -20.349 -24.116 1.00 48.16 88 SER A CA 1
ATOM 662 C C . SER A 1 88 ? 22.422 -20.035 -22.647 1.00 48.16 88 SER A C 1
ATOM 664 O O . SER A 1 88 ? 22.050 -18.982 -22.143 1.00 48.16 88 SER A O 1
ATOM 666 N N . ALA A 1 89 ? 23.175 -20.915 -21.977 1.00 48.78 89 ALA A N 1
ATOM 667 C CA . ALA A 1 89 ? 23.432 -20.889 -20.528 1.00 48.78 89 ALA A CA 1
ATOM 668 C C . ALA A 1 89 ? 24.353 -19.752 -20.015 1.00 48.78 89 ALA A C 1
ATOM 670 O O . ALA A 1 89 ? 24.987 -19.887 -18.969 1.00 48.78 89 ALA A O 1
ATOM 671 N N . SER A 1 90 ? 24.457 -18.642 -20.744 1.00 50.50 90 SER A N 1
ATOM 672 C CA . SER A 1 90 ? 25.190 -17.446 -20.334 1.00 50.50 90 SER A CA 1
ATOM 673 C C . SER A 1 90 ? 24.502 -16.203 -20.891 1.00 50.50 90 SER A C 1
ATOM 675 O O . SER A 1 90 ? 24.623 -15.914 -22.082 1.00 50.50 90 SER A O 1
ATOM 677 N N . LEU A 1 91 ? 23.834 -15.455 -20.011 1.00 52.78 91 LEU A N 1
ATOM 678 C CA . LEU A 1 91 ? 23.461 -14.065 -20.260 1.00 52.78 91 LEU A CA 1
ATOM 679 C C . LEU A 1 91 ? 24.723 -13.278 -20.612 1.00 52.78 91 LEU A C 1
ATOM 681 O O . LEU A 1 91 ? 25.570 -13.047 -19.744 1.00 52.78 91 LEU A O 1
ATOM 685 N N . ALA A 1 92 ? 24.851 -12.842 -21.861 1.00 53.97 92 ALA A N 1
ATOM 686 C CA . ALA A 1 92 ? 25.853 -11.841 -22.182 1.00 53.97 92 ALA A CA 1
ATOM 687 C C . ALA A 1 92 ? 25.441 -10.524 -21.499 1.00 53.97 92 ALA A C 1
ATOM 689 O O . ALA A 1 92 ? 24.266 -10.148 -21.516 1.00 53.97 92 ALA A O 1
ATOM 690 N N . VAL A 1 93 ? 26.382 -9.819 -20.859 1.00 52.78 93 VAL A N 1
ATOM 691 C CA . VAL A 1 93 ? 26.090 -8.552 -20.150 1.00 52.78 93 VAL A CA 1
ATOM 692 C C . VAL A 1 93 ? 25.349 -7.554 -21.050 1.00 52.78 93 VAL A C 1
ATOM 694 O O . VAL A 1 93 ? 24.453 -6.848 -20.589 1.00 52.78 93 VAL A O 1
ATOM 697 N N . ASP A 1 94 ? 25.665 -7.517 -22.346 1.00 54.62 94 ASP A N 1
ATOM 698 C CA . ASP A 1 94 ? 25.007 -6.625 -23.296 1.00 54.62 94 ASP A CA 1
ATOM 699 C C . ASP A 1 94 ? 23.548 -7.008 -23.597 1.00 54.62 94 ASP A C 1
ATOM 701 O O . ASP A 1 94 ? 22.753 -6.119 -23.888 1.00 54.62 94 ASP A O 1
ATOM 705 N N . GLU A 1 95 ? 23.164 -8.281 -23.493 1.00 56.59 95 GLU A N 1
ATOM 706 C CA . GLU A 1 95 ? 21.778 -8.740 -23.657 1.00 56.59 95 GLU A CA 1
ATOM 707 C C . GLU A 1 95 ? 20.898 -8.294 -22.478 1.00 56.59 95 GLU A C 1
ATOM 709 O O . GLU A 1 95 ? 19.812 -7.741 -22.680 1.00 56.59 95 GLU A O 1
ATOM 714 N N . PHE A 1 96 ? 21.421 -8.403 -21.251 1.00 64.25 96 PHE A N 1
ATOM 715 C CA . PHE A 1 96 ? 20.776 -7.865 -20.049 1.00 64.25 96 PHE A CA 1
ATOM 716 C C . PHE A 1 96 ? 20.552 -6.344 -20.161 1.00 64.25 96 PHE A C 1
ATOM 718 O O . PHE A 1 96 ? 19.447 -5.855 -19.925 1.00 64.25 96 PHE A O 1
ATOM 725 N N . TYR A 1 97 ? 21.555 -5.582 -20.613 1.00 62.56 97 TYR A N 1
ATOM 726 C CA . TYR A 1 97 ? 21.399 -4.134 -20.807 1.00 62.56 97 TYR A CA 1
ATOM 727 C C . TYR A 1 97 ? 20.483 -3.744 -21.971 1.00 62.56 97 TYR A C 1
ATOM 729 O O . TYR A 1 97 ? 19.780 -2.741 -21.875 1.00 62.56 97 TYR A O 1
ATOM 737 N N . LYS A 1 98 ? 20.479 -4.497 -23.077 1.00 66.50 98 LYS A N 1
ATOM 738 C CA . LYS A 1 98 ? 19.656 -4.179 -24.258 1.00 66.50 98 LYS A CA 1
ATOM 739 C C . LYS A 1 98 ? 18.183 -4.534 -24.086 1.00 66.50 98 LYS A C 1
ATOM 741 O O . LYS A 1 98 ? 17.363 -3.980 -24.812 1.00 66.50 98 LYS A O 1
ATOM 746 N N . CYS A 1 99 ? 17.856 -5.461 -23.187 1.00 74.38 99 CYS A N 1
ATOM 747 C CA . CYS A 1 99 ? 16.506 -6.002 -23.076 1.00 74.38 99 CYS A CA 1
ATOM 748 C C . CYS A 1 99 ? 15.951 -5.997 -21.642 1.00 74.38 99 CYS A C 1
ATOM 750 O O . CYS A 1 99 ? 14.882 -5.427 -21.423 1.00 74.38 99 CYS A O 1
ATOM 752 N N . ALA A 1 100 ? 16.677 -6.535 -20.655 1.00 74.38 100 ALA A N 1
ATOM 753 C CA . ALA A 1 100 ? 16.186 -6.617 -19.277 1.00 74.38 100 ALA A CA 1
ATOM 754 C C . ALA A 1 100 ? 16.011 -5.232 -18.633 1.00 74.38 100 ALA A C 1
ATOM 756 O O . ALA A 1 100 ? 14.967 -4.945 -18.049 1.00 74.38 100 ALA A O 1
ATOM 757 N N . VAL A 1 101 ? 17.008 -4.349 -18.775 1.00 72.81 101 VAL A N 1
ATOM 758 C CA . VAL A 1 101 ? 16.956 -2.988 -18.209 1.00 72.81 101 VAL A CA 1
ATOM 759 C C . VAL A 1 101 ? 15.816 -2.148 -18.816 1.00 72.81 101 VAL A C 1
ATOM 761 O O . VAL A 1 101 ? 15.017 -1.639 -18.032 1.00 72.81 101 VAL A O 1
ATOM 764 N N . PRO A 1 102 ? 15.638 -2.052 -20.152 1.00 76.25 102 PRO A N 1
ATOM 765 C CA . PRO A 1 102 ? 14.476 -1.381 -20.741 1.00 76.25 102 PRO A CA 1
ATOM 766 C C . PRO A 1 102 ? 13.126 -1.984 -20.334 1.00 76.25 102 PRO A C 1
ATOM 768 O O . PRO A 1 102 ? 12.175 -1.238 -20.127 1.00 76.25 102 PRO A O 1
ATOM 771 N N . ALA A 1 103 ? 13.030 -3.311 -20.185 1.00 80.00 103 ALA A N 1
ATOM 772 C CA . ALA A 1 103 ? 11.802 -3.951 -19.715 1.00 80.00 103 ALA A CA 1
ATOM 773 C C . ALA A 1 103 ? 11.473 -3.554 -18.264 1.00 80.00 103 ALA A C 1
ATOM 775 O O . ALA A 1 103 ? 10.331 -3.222 -17.961 1.00 80.00 103 ALA A O 1
ATOM 776 N N . MET A 1 104 ? 12.471 -3.519 -17.376 1.00 77.31 104 MET A N 1
ATOM 777 C CA . MET A 1 104 ? 12.297 -3.057 -15.994 1.00 77.31 104 MET A CA 1
ATOM 778 C C . MET A 1 104 ? 11.975 -1.554 -15.901 1.00 77.31 104 MET A C 1
ATOM 780 O O . MET A 1 104 ? 11.173 -1.165 -15.051 1.00 77.31 104 MET A O 1
ATOM 784 N N . ASP A 1 105 ? 12.555 -0.718 -16.766 1.00 78.44 105 ASP A N 1
ATOM 785 C CA . ASP A 1 105 ? 12.292 0.730 -16.824 1.00 78.44 105 ASP A CA 1
ATOM 786 C C . ASP A 1 105 ? 10.860 1.053 -17.294 1.00 78.44 105 ASP A C 1
ATOM 788 O O . ASP A 1 105 ? 10.226 1.971 -16.778 1.00 78.44 105 ASP A O 1
ATOM 792 N N . GLU A 1 106 ? 10.301 0.240 -18.196 1.00 82.81 106 GLU A N 1
ATOM 793 C CA . GLU A 1 106 ? 8.926 0.385 -18.694 1.00 82.81 106 GLU A CA 1
ATOM 794 C C . GLU A 1 106 ? 7.867 0.196 -17.590 1.00 82.81 106 GLU A C 1
ATOM 796 O O . GLU A 1 106 ? 6.888 0.945 -17.519 1.00 82.81 106 GLU A O 1
ATOM 801 N N . PHE A 1 107 ? 8.088 -0.753 -16.673 1.00 84.69 107 PHE A N 1
ATOM 802 C CA . PHE A 1 107 ? 7.284 -0.880 -15.450 1.00 84.69 107 PHE A CA 1
ATOM 803 C C . PHE A 1 107 ? 7.653 0.204 -14.423 1.00 84.69 107 PHE A C 1
ATOM 805 O O . PHE A 1 107 ? 6.779 0.732 -13.726 1.00 84.69 107 PHE A O 1
ATOM 812 N N . GLY A 1 108 ? 8.921 0.609 -14.385 1.00 79.31 108 GLY A N 1
ATOM 813 C CA . GLY A 1 108 ? 9.406 1.771 -13.653 1.00 79.31 108 GLY A CA 1
ATOM 814 C C . GLY A 1 108 ? 9.556 1.557 -12.146 1.00 79.31 108 GLY A C 1
ATOM 815 O O . GLY A 1 108 ? 9.501 0.447 -11.610 1.00 79.31 108 GLY A O 1
ATOM 816 N N . GLN A 1 109 ? 9.796 2.659 -11.436 1.00 79.75 109 GLN A N 1
ATOM 817 C CA . GLN A 1 109 ? 10.012 2.648 -9.991 1.00 79.75 109 GLN A CA 1
ATOM 818 C C . GLN A 1 109 ? 8.714 2.747 -9.180 1.00 79.75 109 GLN A C 1
ATOM 820 O O . GLN A 1 109 ? 7.668 3.153 -9.673 1.00 79.75 109 GLN A O 1
ATOM 825 N N . VAL A 1 110 ? 8.821 2.408 -7.894 1.00 87.88 110 VAL A N 1
ATOM 826 C CA . VAL A 1 110 ? 7.793 2.705 -6.895 1.00 87.88 110 VAL A CA 1
ATOM 827 C C . VAL A 1 110 ? 7.845 4.187 -6.534 1.00 87.88 110 VAL A C 1
ATOM 829 O O . VAL A 1 110 ? 8.916 4.709 -6.222 1.00 87.88 110 VAL A O 1
ATOM 832 N N . GLU A 1 111 ? 6.689 4.844 -6.542 1.00 90.06 111 GLU A N 1
ATOM 833 C CA . GLU A 1 111 ? 6.539 6.281 -6.307 1.00 90.06 111 GLU A CA 1
ATOM 834 C C . GLU A 1 111 ? 5.621 6.533 -5.104 1.00 90.06 111 GLU A C 1
ATOM 836 O O . GLU A 1 111 ? 4.588 5.883 -4.946 1.00 90.06 111 GLU A O 1
ATOM 841 N N . LEU A 1 112 ? 6.002 7.461 -4.225 1.00 95.06 112 LEU A N 1
ATOM 842 C CA . LEU A 1 112 ? 5.301 7.746 -2.971 1.00 95.06 112 LEU A CA 1
ATOM 843 C C . LEU A 1 112 ? 4.779 9.187 -2.960 1.00 95.06 112 LEU A C 1
ATOM 845 O O . LEU A 1 112 ? 5.496 10.124 -3.318 1.00 95.06 112 LEU A O 1
ATOM 849 N N . PHE A 1 113 ? 3.539 9.365 -2.497 1.00 97.88 113 PHE A N 1
ATOM 850 C CA . PHE A 1 113 ? 2.864 10.661 -2.477 1.00 97.88 113 PHE A CA 1
ATOM 851 C C . PHE A 1 113 ? 2.100 10.909 -1.171 1.00 97.88 113 PHE A C 1
ATOM 853 O O . PHE A 1 113 ? 1.466 10.016 -0.601 1.00 97.88 113 PHE A O 1
ATOM 860 N N . ALA A 1 114 ? 2.103 12.164 -0.732 1.00 97.31 114 ALA A N 1
ATOM 861 C CA . ALA A 1 114 ? 1.176 12.702 0.247 1.00 97.31 114 ALA A CA 1
ATOM 862 C C . ALA A 1 114 ? -0.076 13.180 -0.502 1.00 97.31 114 ALA A C 1
ATOM 864 O O . ALA A 1 114 ? 0.001 14.050 -1.372 1.00 97.31 114 ALA A O 1
ATOM 865 N N . TYR A 1 115 ? -1.218 12.566 -0.195 1.00 96.94 115 TYR A N 1
ATOM 866 C CA . TYR A 1 115 ? -2.497 12.822 -0.857 1.00 96.94 115 TYR A CA 1
ATOM 867 C C . TYR A 1 115 ? -3.681 12.349 0.007 1.00 96.94 115 TYR A C 1
ATOM 869 O O . TYR A 1 115 ? -3.650 11.233 0.532 1.00 96.94 115 TYR A O 1
ATOM 877 N N . ASP A 1 116 ? -4.732 13.164 0.132 1.00 95.25 116 ASP A N 1
ATOM 878 C CA . ASP A 1 116 ? -6.033 12.753 0.683 1.00 95.25 116 ASP A CA 1
ATOM 879 C C . ASP A 1 116 ? -7.111 12.971 -0.394 1.00 95.25 116 ASP A C 1
ATOM 881 O O . ASP A 1 116 ? -7.440 14.121 -0.686 1.00 95.25 116 ASP A O 1
ATOM 885 N N . PRO A 1 117 ? -7.684 11.906 -0.988 1.00 95.50 117 PRO A N 1
ATOM 886 C CA . PRO A 1 117 ? -8.678 12.014 -2.060 1.00 95.50 117 PRO A CA 1
ATOM 887 C C . PRO A 1 117 ? -10.005 12.663 -1.635 1.00 95.50 117 PRO A C 1
ATOM 889 O O . PRO A 1 117 ? -10.870 12.885 -2.480 1.00 95.50 117 PRO A O 1
ATOM 892 N N . ARG A 1 118 ? -10.203 12.951 -0.342 1.00 95.19 118 ARG A N 1
ATOM 893 C CA . ARG A 1 118 ? -11.396 13.650 0.164 1.00 95.19 118 ARG A CA 1
ATOM 894 C C . ARG A 1 118 ? -11.275 15.168 0.084 1.00 95.19 118 ARG A C 1
ATOM 896 O O . ARG A 1 118 ? -12.295 15.852 0.153 1.00 95.19 118 ARG A O 1
ATOM 903 N N . ASP A 1 119 ? -10.060 15.695 -0.041 1.00 95.06 119 ASP A N 1
ATOM 904 C CA . ASP A 1 119 ? -9.839 17.107 -0.323 1.00 95.06 119 ASP A CA 1
ATOM 905 C C . ASP A 1 119 ? -9.888 17.322 -1.840 1.00 95.06 119 ASP A C 1
ATOM 907 O O . ASP A 1 119 ? -8.945 17.022 -2.568 1.00 95.06 119 ASP A O 1
ATOM 911 N N . ALA A 1 120 ? -11.005 17.873 -2.318 1.00 90.56 120 ALA A N 1
ATOM 912 C CA . ALA A 1 120 ? -11.220 18.180 -3.732 1.00 90.56 120 ALA A CA 1
ATOM 913 C C . ALA A 1 120 ? -10.265 19.256 -4.299 1.00 90.56 120 ALA A C 1
ATOM 915 O O . ALA A 1 120 ? -10.303 19.525 -5.499 1.00 90.56 120 ALA A O 1
ATOM 916 N N . THR A 1 121 ? -9.442 19.891 -3.457 1.00 94.00 121 THR A N 1
ATOM 917 C CA . THR A 1 121 ? -8.401 20.851 -3.856 1.00 94.00 121 THR A CA 1
ATOM 918 C C . THR A 1 121 ? -6.983 20.291 -3.754 1.00 94.00 121 THR A C 1
ATOM 920 O O . THR A 1 121 ? -6.049 20.922 -4.252 1.00 94.00 121 THR A O 1
ATOM 923 N N . ALA A 1 122 ? -6.804 19.111 -3.154 1.00 93.56 122 ALA A N 1
ATOM 924 C CA . ALA A 1 122 ? -5.500 18.475 -3.049 1.00 93.56 122 ALA A CA 1
ATOM 925 C C . ALA A 1 122 ? -5.041 17.897 -4.394 1.00 93.56 122 ALA A C 1
ATOM 927 O O . ALA A 1 122 ? -5.822 17.360 -5.180 1.00 93.56 122 ALA A O 1
ATOM 928 N N . SER A 1 123 ? -3.733 17.942 -4.625 1.00 95.06 123 SER A N 1
ATOM 929 C CA . SER A 1 123 ? -3.055 17.201 -5.693 1.00 95.06 123 SER A CA 1
ATOM 930 C C . SER A 1 123 ? -1.949 16.341 -5.074 1.00 95.06 123 SER A C 1
ATOM 932 O O . SER A 1 123 ? -1.420 16.727 -4.027 1.00 95.06 123 SER A O 1
ATOM 934 N N . PRO A 1 124 ? -1.583 15.188 -5.661 1.00 96.88 124 PRO A N 1
ATOM 935 C CA . PRO A 1 124 ? -0.537 14.334 -5.104 1.00 96.88 124 PRO A CA 1
ATOM 936 C C . PRO A 1 124 ? 0.820 15.053 -5.047 1.00 96.88 124 PRO A C 1
ATOM 938 O O . PRO A 1 124 ? 1.320 15.529 -6.065 1.00 96.88 124 PRO A O 1
ATOM 941 N N . VAL A 1 125 ? 1.436 15.112 -3.863 1.00 97.25 125 VAL A N 1
ATOM 942 C CA . VAL A 1 125 ? 2.771 15.707 -3.664 1.00 97.25 125 VAL A CA 1
ATOM 943 C C . VAL A 1 125 ? 3.775 14.601 -3.365 1.00 97.25 125 VAL A C 1
ATOM 945 O O . VAL A 1 125 ? 3.581 13.845 -2.417 1.00 97.25 125 VAL A O 1
ATOM 948 N N . ALA A 1 126 ? 4.846 14.500 -4.153 1.00 95.06 126 ALA A N 1
ATOM 949 C CA . ALA A 1 126 ? 5.871 13.473 -3.966 1.00 95.06 126 ALA A CA 1
ATOM 950 C C . ALA A 1 126 ? 6.547 13.573 -2.583 1.00 95.06 126 ALA A C 1
ATOM 952 O O . ALA A 1 126 ? 6.884 14.666 -2.121 1.00 95.06 126 ALA A O 1
ATOM 953 N N . CYS A 1 127 ? 6.769 12.432 -1.931 1.00 92.12 127 CYS A N 1
ATOM 954 C CA . CYS A 1 127 ? 7.445 12.337 -0.636 1.00 92.12 127 CYS A CA 1
ATOM 955 C C . CYS A 1 127 ? 8.216 11.014 -0.500 1.00 92.12 127 CYS A C 1
ATOM 957 O O . CYS A 1 127 ? 8.042 10.097 -1.296 1.00 92.12 127 CYS A O 1
ATOM 959 N N . SER A 1 128 ? 9.087 10.914 0.507 1.00 81.88 128 SER A N 1
ATOM 960 C CA . SER A 1 128 ? 9.872 9.701 0.803 1.00 81.88 128 SER A CA 1
ATOM 961 C C . SER A 1 128 ? 9.528 9.046 2.147 1.00 81.88 128 SER A C 1
ATOM 963 O O . SER A 1 128 ? 9.897 7.894 2.376 1.00 81.88 128 SER A O 1
ATOM 965 N N . SER A 1 129 ? 8.807 9.750 3.023 1.00 90.69 129 SER A N 1
ATOM 966 C CA . SER A 1 129 ? 8.342 9.259 4.322 1.00 90.69 129 SER A CA 1
ATOM 967 C C . SER A 1 129 ? 6.982 9.848 4.696 1.00 90.69 129 SER A C 1
ATOM 969 O O . SER A 1 129 ? 6.612 10.931 4.240 1.00 90.69 129 SER A O 1
ATOM 971 N N . GLY A 1 130 ? 6.225 9.125 5.522 1.00 95.25 130 GLY A N 1
ATOM 972 C CA . GLY A 1 130 ? 4.888 9.525 5.971 1.00 95.25 130 GLY A CA 1
ATOM 973 C C . GLY A 1 130 ? 3.817 9.524 4.870 1.00 95.25 130 GLY A C 1
ATOM 974 O O . GLY A 1 130 ? 2.761 10.125 5.052 1.00 95.25 130 GLY A O 1
ATOM 975 N N . CYS A 1 131 ? 4.078 8.891 3.726 1.00 97.38 131 CYS A N 1
ATOM 976 C CA . CYS A 1 131 ? 3.275 9.046 2.513 1.00 97.38 131 CYS A CA 1
ATOM 977 C C . CYS A 1 131 ? 1.971 8.238 2.575 1.00 97.38 131 CYS A C 1
ATOM 979 O O . CYS A 1 131 ? 1.988 7.059 2.920 1.00 97.38 131 CYS A O 1
ATOM 981 N N . SER A 1 132 ? 0.837 8.849 2.225 1.00 96.62 132 SER A N 1
ATOM 982 C CA . SER A 1 132 ? -0.503 8.238 2.311 1.00 96.62 132 SER A CA 1
ATOM 983 C C . SER A 1 132 ? -0.954 7.526 1.030 1.00 96.62 132 SER A C 1
ATOM 985 O O . SER A 1 132 ? -2.003 6.875 1.028 1.00 96.62 132 SER A O 1
ATOM 987 N N . CYS A 1 133 ? -0.179 7.647 -0.049 1.00 97.94 133 CYS A N 1
ATOM 988 C CA . CYS A 1 133 ? -0.352 6.938 -1.309 1.00 97.94 133 CYS A CA 1
ATOM 989 C C . CYS A 1 133 ? 0.992 6.391 -1.815 1.00 97.94 133 CYS A C 1
ATOM 991 O O . CYS A 1 133 ? 2.036 7.031 -1.667 1.00 97.94 133 CYS A O 1
ATOM 993 N N . ILE A 1 134 ? 0.946 5.217 -2.438 1.00 97.31 134 ILE A N 1
ATOM 994 C CA . ILE A 1 134 ? 2.058 4.558 -3.121 1.00 97.31 134 ILE A CA 1
ATOM 995 C C . ILE A 1 134 ? 1.568 4.038 -4.473 1.00 97.31 134 ILE A C 1
ATOM 997 O O . ILE A 1 134 ? 0.500 3.428 -4.558 1.00 97.31 134 ILE A O 1
ATOM 1001 N N . LEU A 1 135 ? 2.339 4.283 -5.525 1.00 95.69 135 LEU A N 1
ATOM 1002 C CA . LEU A 1 135 ? 2.095 3.813 -6.884 1.00 95.69 135 LEU A CA 1
ATOM 1003 C C . LEU A 1 135 ? 3.228 2.883 -7.297 1.00 95.69 135 LEU A C 1
ATOM 1005 O O . LEU A 1 135 ? 4.390 3.104 -6.952 1.00 95.69 135 LEU A O 1
ATOM 1009 N N . TYR A 1 136 ? 2.873 1.804 -7.980 1.00 93.81 136 TYR A N 1
ATOM 1010 C CA . TYR A 1 136 ? 3.809 0.760 -8.366 1.00 93.81 136 TYR A CA 1
ATOM 1011 C C . TYR A 1 136 ? 3.214 -0.080 -9.489 1.00 93.81 136 TYR A C 1
ATOM 1013 O O . TYR A 1 136 ? 1.997 -0.208 -9.612 1.00 93.81 136 TYR A O 1
ATOM 1021 N N . ARG A 1 137 ? 4.072 -0.676 -10.309 1.00 92.19 137 ARG A N 1
ATOM 1022 C CA . ARG A 1 137 ? 3.655 -1.571 -11.390 1.00 92.19 137 ARG A CA 1
ATOM 1023 C C . ARG A 1 137 ? 4.219 -2.957 -11.164 1.00 92.19 137 ARG A C 1
ATOM 1025 O O . ARG A 1 137 ? 5.213 -3.075 -10.459 1.00 92.19 137 ARG A O 1
ATOM 1032 N N . TYR A 1 138 ? 3.616 -3.986 -11.735 1.00 91.81 138 TYR A N 1
ATOM 1033 C CA . TYR A 1 138 ? 4.255 -5.292 -11.884 1.00 91.81 138 TYR A CA 1
ATOM 1034 C C . TYR A 1 138 ? 3.593 -6.065 -13.015 1.00 91.81 138 TYR A C 1
ATOM 1036 O O . TYR A 1 138 ? 2.396 -5.913 -13.256 1.00 91.81 138 TYR A O 1
ATOM 1044 N N . ASP A 1 139 ? 4.383 -6.905 -13.662 1.00 92.12 139 ASP A N 1
ATOM 1045 C CA . ASP A 1 139 ? 3.950 -7.869 -14.660 1.00 92.12 139 ASP A CA 1
ATOM 1046 C C . ASP A 1 139 ? 3.019 -8.893 -13.993 1.00 92.12 139 ASP A C 1
ATOM 1048 O O . ASP A 1 139 ? 3.403 -9.620 -13.065 1.00 92.12 139 ASP A O 1
ATOM 1052 N N . LEU A 1 140 ? 1.742 -8.861 -14.380 1.00 91.69 140 LEU A N 1
ATOM 1053 C CA . LEU A 1 140 ? 0.707 -9.700 -13.772 1.00 91.69 140 LEU A CA 1
ATOM 1054 C C . LEU A 1 140 ? 0.544 -11.028 -14.520 1.00 91.69 140 LEU A C 1
ATOM 1056 O O . LEU A 1 140 ? 0.159 -12.020 -13.895 1.00 91.69 140 LEU A O 1
ATOM 1060 N N . ASN A 1 141 ? 0.794 -11.049 -15.830 1.00 91.19 141 ASN A N 1
ATOM 1061 C CA . ASN A 1 141 ? 0.538 -12.201 -16.699 1.00 91.19 141 ASN A CA 1
ATOM 1062 C C . ASN A 1 141 ? 1.804 -12.992 -17.078 1.00 91.19 141 ASN A C 1
ATOM 1064 O O . ASN A 1 141 ? 1.675 -14.116 -17.562 1.00 91.19 141 ASN A O 1
ATOM 1068 N N . GLY A 1 142 ? 2.990 -12.451 -16.805 1.00 88.69 142 GLY A N 1
ATOM 1069 C CA . GLY A 1 142 ? 4.291 -13.048 -17.080 1.00 88.69 142 GLY A CA 1
ATOM 1070 C C . GLY A 1 142 ? 4.748 -12.915 -18.533 1.00 88.69 142 GLY A C 1
ATOM 1071 O O . GLY A 1 142 ? 5.507 -13.772 -18.984 1.00 88.69 142 GLY A O 1
ATOM 1072 N N . ASP A 1 143 ? 4.273 -11.913 -19.285 1.00 87.56 143 ASP A N 1
ATOM 1073 C CA . ASP A 1 143 ? 4.681 -11.709 -20.687 1.00 87.56 143 ASP A CA 1
ATOM 1074 C C . ASP A 1 143 ? 5.820 -10.685 -20.882 1.00 87.56 143 ASP A C 1
ATOM 1076 O O . ASP A 1 143 ? 6.379 -10.575 -21.979 1.00 87.56 143 ASP A O 1
ATOM 1080 N N . GLY A 1 144 ? 6.212 -9.977 -19.816 1.00 86.62 144 GLY A N 1
ATOM 1081 C CA . GLY A 1 144 ? 7.282 -8.983 -19.807 1.00 86.62 144 GLY A CA 1
ATOM 1082 C C . GLY A 1 144 ? 6.949 -7.649 -20.492 1.00 86.62 144 GLY A C 1
ATOM 1083 O O . GLY A 1 144 ? 7.849 -6.812 -20.642 1.00 86.62 144 GLY A O 1
ATOM 1084 N N . LEU A 1 145 ? 5.706 -7.424 -20.930 1.00 87.88 145 LEU A N 1
ATOM 1085 C CA . LEU A 1 145 ? 5.260 -6.249 -21.688 1.00 87.88 145 LEU A CA 1
ATOM 1086 C C . LEU A 1 145 ? 4.217 -5.446 -20.903 1.00 87.88 145 LEU A C 1
ATOM 1088 O O . LEU A 1 145 ? 3.136 -5.938 -20.594 1.00 87.88 145 LEU A O 1
ATOM 1092 N N . PHE A 1 146 ? 4.488 -4.164 -20.652 1.00 88.25 146 PHE A N 1
ATOM 1093 C CA . PHE A 1 146 ? 3.567 -3.349 -19.867 1.00 88.25 146 PHE A CA 1
ATOM 1094 C C . PHE A 1 146 ? 2.274 -3.025 -20.636 1.00 88.25 146 PHE A C 1
ATOM 1096 O O . PHE A 1 146 ? 2.290 -2.560 -21.778 1.00 88.25 146 PHE A O 1
ATOM 1103 N N . GLY A 1 147 ? 1.128 -3.205 -19.976 1.00 80.88 147 GLY A N 1
ATOM 1104 C CA . GLY A 1 147 ? -0.185 -2.851 -20.525 1.00 80.88 147 GLY A CA 1
ATOM 1105 C C . GLY A 1 147 ? -0.686 -3.829 -21.592 1.00 80.88 147 GLY A C 1
ATOM 1106 O O . GLY A 1 147 ? -1.612 -3.508 -22.346 1.00 80.88 147 GLY A O 1
ATOM 1107 N N . SER A 1 148 ? -0.096 -5.026 -21.645 1.00 72.00 148 SER A N 1
ATOM 1108 C CA . SER A 1 148 ? -0.406 -6.125 -22.562 1.00 72.00 148 SER A CA 1
ATOM 1109 C C . SER A 1 148 ? -1.730 -6.822 -22.194 1.00 72.00 148 SER A C 1
ATOM 1111 O O . SER A 1 148 ? -1.804 -7.962 -21.738 1.00 72.00 148 SER A O 1
ATOM 1113 N N . GLY A 1 149 ? -2.838 -6.088 -22.333 1.00 70.06 149 GLY A N 1
ATOM 1114 C CA . GLY A 1 149 ? -4.203 -6.583 -22.114 1.00 70.06 149 GLY A CA 1
ATOM 1115 C C . GLY A 1 149 ? -4.630 -6.771 -20.650 1.00 70.06 149 GLY A C 1
ATOM 1116 O O . GLY A 1 149 ? -5.830 -6.875 -20.397 1.00 70.06 149 GLY A O 1
ATOM 1117 N N . ASN A 1 150 ? -3.698 -6.757 -19.694 1.00 82.06 150 ASN A N 1
ATOM 1118 C CA . ASN A 1 150 ? -3.981 -6.779 -18.258 1.00 82.06 150 ASN A CA 1
ATOM 1119 C C . ASN A 1 150 ? -3.728 -5.418 -17.598 1.00 82.06 150 ASN A C 1
ATOM 1121 O O . ASN A 1 150 ? -3.062 -4.536 -18.140 1.00 82.06 150 ASN A O 1
ATOM 1125 N N . PHE A 1 151 ? -4.289 -5.248 -16.402 1.00 88.12 151 PHE A N 1
ATOM 1126 C CA . PHE A 1 151 ? -4.031 -4.088 -15.565 1.00 88.12 151 PHE A CA 1
ATOM 1127 C C . PHE A 1 151 ? -2.810 -4.344 -14.681 1.00 88.12 151 PHE A C 1
ATOM 1129 O O . PHE A 1 151 ? -2.834 -5.226 -13.829 1.00 88.12 151 PHE A O 1
ATOM 1136 N N . GLU A 1 152 ? -1.765 -3.547 -14.883 1.00 92.62 152 GLU A N 1
ATOM 1137 C CA . GLU A 1 152 ? -0.443 -3.748 -14.267 1.00 92.62 152 GLU A CA 1
ATOM 1138 C C . GLU A 1 152 ? 0.047 -2.513 -13.505 1.00 92.62 152 GLU A C 1
ATOM 1140 O O . GLU A 1 152 ? 1.193 -2.420 -13.077 1.00 92.62 152 GLU A O 1
ATOM 1145 N N . ALA A 1 153 ? -0.832 -1.521 -13.366 1.00 93.25 153 ALA A N 1
ATOM 1146 C CA . ALA A 1 153 ? -0.528 -0.170 -12.921 1.00 93.25 153 ALA A CA 1
ATOM 1147 C C . ALA A 1 153 ? -1.150 0.095 -11.538 1.00 93.25 153 ALA A C 1
ATOM 1149 O O . ALA A 1 153 ? -2.022 0.955 -11.392 1.00 93.25 153 ALA A O 1
ATOM 1150 N N . PHE A 1 154 ? -0.725 -0.665 -10.535 1.00 95.38 154 PHE A N 1
ATOM 1151 C CA . PHE A 1 154 ? -1.309 -0.711 -9.194 1.00 95.38 154 PHE A CA 1
ATOM 1152 C C . PHE A 1 154 ? -1.028 0.530 -8.336 1.00 95.38 154 PHE A C 1
ATOM 1154 O O . PHE A 1 154 ? -0.272 1.439 -8.675 1.00 95.38 154 PHE A O 1
ATOM 1161 N N . GLY A 1 155 ? -1.683 0.585 -7.185 1.00 96.81 155 GLY A N 1
ATOM 1162 C CA . GLY A 1 155 ? -1.454 1.630 -6.204 1.00 96.81 155 GLY A CA 1
ATOM 1163 C C . GLY A 1 155 ? -2.263 1.376 -4.950 1.00 96.81 155 GLY A C 1
ATOM 1164 O O . GLY A 1 155 ? -3.330 0.774 -5.015 1.00 96.81 155 GLY A O 1
ATOM 1165 N N . LEU A 1 156 ? -1.763 1.833 -3.810 1.00 98.12 156 LEU A N 1
ATOM 1166 C CA . LEU A 1 156 ? -2.458 1.761 -2.529 1.00 98.12 156 LEU A CA 1
ATOM 1167 C C . LEU A 1 156 ? -2.555 3.173 -1.963 1.00 98.12 156 LEU A C 1
ATOM 1169 O O . LEU A 1 156 ? -1.567 3.905 -1.953 1.00 98.12 156 LEU A O 1
ATOM 1173 N N . ARG A 1 157 ? -3.734 3.568 -1.484 1.00 97.62 157 ARG A N 1
ATOM 1174 C CA . ARG A 1 157 ? -3.931 4.879 -0.852 1.00 97.62 157 ARG A CA 1
ATOM 1175 C C . ARG A 1 157 ? -4.896 4.800 0.316 1.00 97.62 157 ARG A C 1
ATOM 1177 O O . ARG A 1 157 ? -5.698 3.874 0.420 1.00 97.62 157 ARG A O 1
ATOM 1184 N N . ARG A 1 158 ? -4.869 5.823 1.164 1.00 97.31 158 ARG A N 1
ATOM 1185 C CA . ARG A 1 158 ? -5.900 6.039 2.178 1.00 97.31 158 ARG A CA 1
ATOM 1186 C C . ARG A 1 158 ? -6.965 7.006 1.673 1.00 97.31 158 ARG A C 1
ATOM 1188 O O . ARG A 1 158 ? -6.645 8.122 1.285 1.00 97.31 158 ARG A O 1
ATOM 1195 N N . ASN A 1 159 ? -8.228 6.604 1.762 1.00 96.69 159 ASN A N 1
ATOM 1196 C CA . ASN A 1 159 ? -9.395 7.448 1.528 1.00 96.69 159 ASN A CA 1
ATOM 1197 C C . ASN A 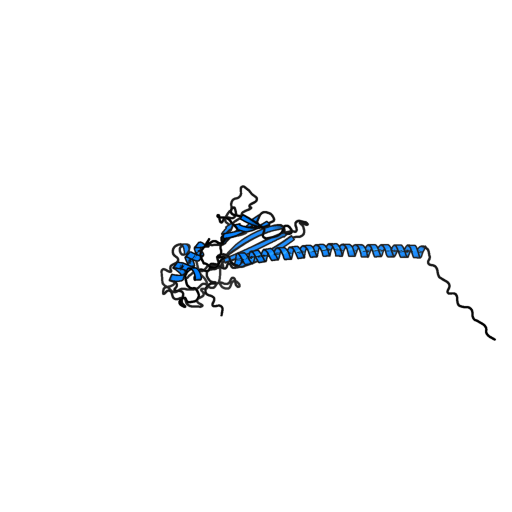1 159 ? -10.234 7.507 2.813 1.00 96.69 159 ASN A C 1
ATOM 1199 O O . ASN A 1 159 ? -11.082 6.653 3.080 1.00 96.69 159 ASN A O 1
ATOM 1203 N N . GLY A 1 160 ? -9.935 8.483 3.673 1.00 94.75 160 GLY A N 1
ATOM 1204 C CA . GLY A 1 160 ? -10.540 8.588 5.001 1.00 94.75 160 GLY A CA 1
ATOM 1205 C C . GLY A 1 160 ? -10.296 7.354 5.863 1.00 94.75 160 GLY A C 1
ATOM 1206 O O . GLY A 1 160 ? -9.164 7.086 6.247 1.00 94.75 160 GLY A O 1
ATOM 1207 N N . GLU A 1 161 ? -11.353 6.616 6.195 1.00 95.88 161 GLU A N 1
ATOM 1208 C CA . GLU A 1 161 ? -11.260 5.393 7.005 1.00 95.88 161 GLU A CA 1
ATOM 1209 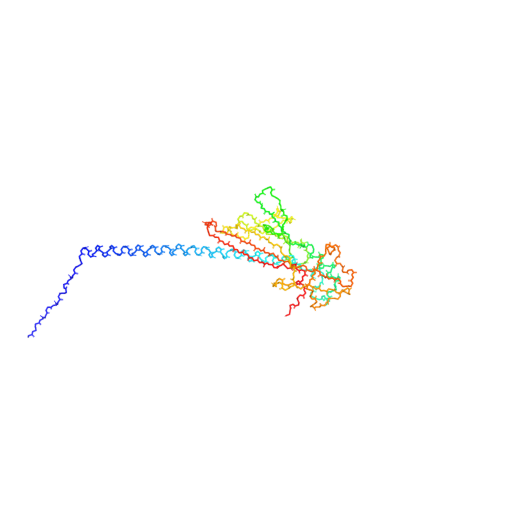C C . GLU A 1 161 ? -11.034 4.119 6.167 1.00 95.88 161 GLU A C 1
ATOM 1211 O O . GLU A 1 161 ? -11.079 3.013 6.702 1.00 95.88 161 GLU A O 1
ATOM 1216 N N . ARG A 1 162 ? -10.773 4.258 4.858 1.00 96.44 162 ARG A N 1
ATOM 1217 C CA . ARG A 1 162 ? -10.494 3.152 3.932 1.00 96.44 162 ARG A CA 1
ATOM 1218 C C . ARG A 1 162 ? -9.037 3.112 3.509 1.00 96.44 162 ARG A C 1
ATOM 1220 O O . ARG A 1 162 ? -8.474 4.142 3.145 1.00 96.44 162 ARG A O 1
ATOM 1227 N N . LEU A 1 163 ? -8.473 1.911 3.467 1.00 97.69 163 LEU A N 1
ATOM 1228 C CA . LEU A 1 163 ? -7.362 1.586 2.582 1.00 97.69 163 LEU A CA 1
ATOM 1229 C C . LEU A 1 163 ? -7.945 1.087 1.255 1.00 97.69 163 LEU A C 1
ATOM 1231 O O . LEU A 1 163 ? -8.766 0.166 1.233 1.00 97.69 163 LEU A O 1
ATOM 1235 N N . GLU A 1 164 ? -7.539 1.721 0.160 1.00 97.94 164 GLU A N 1
ATOM 1236 C CA . GLU A 1 164 ? -7.991 1.424 -1.196 1.00 97.94 164 GLU A CA 1
ATOM 1237 C C . GLU A 1 164 ? -6.839 0.908 -2.061 1.00 97.94 164 GLU A C 1
ATOM 1239 O O . GLU A 1 164 ? -5.726 1.433 -1.992 1.00 97.94 164 GLU A O 1
ATOM 1244 N N . LEU A 1 165 ? -7.141 -0.069 -2.915 1.00 97.44 165 LEU A N 1
ATOM 1245 C CA . LEU A 1 165 ? -6.292 -0.544 -4.004 1.00 97.44 165 LEU A CA 1
ATOM 1246 C C . LEU A 1 165 ? -6.781 0.064 -5.326 1.00 97.44 165 LEU A C 1
ATOM 1248 O O . LEU A 1 165 ? -7.988 0.153 -5.568 1.00 97.44 165 LEU A O 1
ATOM 1252 N N . ARG A 1 166 ? -5.858 0.459 -6.201 1.00 96.12 166 ARG A N 1
ATOM 1253 C CA . ARG A 1 166 ? -6.161 0.872 -7.574 1.00 96.12 166 ARG A CA 1
ATOM 1254 C C . ARG A 1 166 ? -6.474 -0.369 -8.415 1.00 96.12 166 ARG A C 1
ATOM 1256 O O . ARG A 1 166 ? -5.611 -1.226 -8.568 1.00 96.12 166 ARG A O 1
ATOM 1263 N N . ALA A 1 167 ? -7.691 -0.453 -8.945 1.00 90.62 167 ALA A N 1
ATOM 1264 C CA . ALA A 1 167 ? -8.190 -1.623 -9.672 1.00 90.62 167 ALA A CA 1
ATOM 1265 C C . ALA A 1 167 ? -8.186 -1.449 -11.199 1.00 90.62 167 ALA A C 1
ATOM 1267 O O . ALA A 1 167 ? -7.926 -2.406 -11.917 1.00 90.62 167 ALA A O 1
ATOM 1268 N N . GLU A 1 168 ? -8.495 -0.247 -11.701 1.00 89.69 168 GLU A N 1
ATOM 1269 C CA . GLU A 1 168 ? -8.644 0.013 -13.141 1.00 89.69 168 GLU A CA 1
ATOM 1270 C C . GLU A 1 168 ? -8.282 1.464 -13.521 1.00 89.69 168 GLU A C 1
ATOM 1272 O O . GLU A 1 168 ? -8.075 2.327 -12.665 1.00 89.69 168 GLU A O 1
ATOM 1277 N N . GLY A 1 169 ? -8.253 1.751 -14.827 1.00 86.75 169 GLY A N 1
ATOM 1278 C CA . GLY A 1 169 ? -8.178 3.101 -15.398 1.00 86.75 169 GLY A CA 1
ATOM 1279 C C . GLY A 1 169 ? -6.867 3.411 -16.127 1.00 86.75 169 GLY A C 1
ATOM 1280 O O . GLY A 1 169 ? -5.827 2.812 -15.855 1.00 86.75 169 GLY A O 1
ATOM 1281 N N . SER A 1 170 ? -6.906 4.390 -17.034 1.00 80.12 170 SER A N 1
ATOM 1282 C CA . SER A 1 170 ? -5.813 4.707 -17.969 1.00 80.12 170 SER A CA 1
ATOM 1283 C C . SER A 1 170 ? -4.688 5.594 -17.415 1.00 80.12 170 SER A C 1
ATOM 1285 O O . SER A 1 170 ? -3.591 5.572 -17.961 1.00 80.12 170 SER A O 1
ATOM 1287 N N . GLY A 1 171 ? -4.927 6.375 -16.355 1.00 85.62 171 GLY A N 1
ATOM 1288 C CA . GLY A 1 171 ? -3.913 7.237 -15.725 1.00 85.62 171 GLY A CA 1
ATOM 1289 C C . GLY A 1 171 ? -3.357 6.634 -14.436 1.00 85.62 171 GLY A C 1
ATOM 1290 O O . GLY A 1 171 ? -4.137 6.253 -13.569 1.00 85.62 171 GLY A O 1
ATOM 1291 N N . HIS A 1 172 ? -2.034 6.543 -14.293 1.00 92.31 172 HIS A N 1
ATOM 1292 C CA . HIS A 1 172 ? -1.368 6.007 -13.098 1.00 92.31 172 HIS A CA 1
ATOM 1293 C C . HIS A 1 172 ? -0.939 7.148 -12.164 1.00 92.31 172 HIS A C 1
ATOM 1295 O O . HIS A 1 172 ? 0.220 7.548 -12.155 1.00 92.31 172 HIS A O 1
ATOM 1301 N N . ALA A 1 173 ? -1.897 7.701 -11.419 1.00 94.06 173 ALA A N 1
ATOM 1302 C CA . ALA A 1 173 ? -1.661 8.718 -10.394 1.00 94.06 173 ALA A CA 1
ATOM 1303 C C . ALA A 1 173 ? -2.607 8.509 -9.196 1.00 94.06 173 ALA A C 1
ATOM 1305 O O . ALA A 1 173 ? -3.673 7.909 -9.343 1.00 94.06 173 ALA A O 1
ATOM 1306 N N . CYS A 1 174 ? -2.244 9.007 -8.010 1.00 96.50 174 CYS A N 1
ATOM 1307 C CA . CYS A 1 174 ? -3.022 8.818 -6.773 1.00 96.50 174 CYS A CA 1
ATOM 1308 C C . CYS A 1 174 ? -4.442 9.414 -6.822 1.00 96.50 174 CYS A C 1
ATOM 1310 O O . CYS A 1 174 ? -5.316 8.989 -6.066 1.00 96.50 174 CYS A O 1
ATOM 1312 N N . ASP A 1 175 ? -4.665 10.374 -7.717 1.00 95.00 175 ASP A N 1
ATOM 1313 C CA . ASP A 1 175 ? -5.908 11.097 -7.990 1.00 95.00 175 ASP A CA 1
ATOM 1314 C C . ASP A 1 175 ? -6.673 10.568 -9.224 1.00 95.00 175 ASP A C 1
ATOM 1316 O O . ASP A 1 175 ? -7.709 11.123 -9.589 1.00 95.00 175 ASP A O 1
ATOM 1320 N N . SER A 1 176 ? -6.213 9.481 -9.863 1.00 93.50 176 SER A N 1
ATOM 1321 C CA . SER A 1 176 ? -6.807 8.957 -11.102 1.00 93.50 176 SER A CA 1
ATOM 1322 C C . SER A 1 176 ? -7.009 7.436 -11.120 1.00 93.50 176 SER A C 1
ATOM 1324 O O . SER A 1 176 ? -6.391 6.670 -10.377 1.00 93.50 176 SER A O 1
ATOM 1326 N N . GLY A 1 177 ? -7.915 6.985 -11.992 1.00 91.94 177 GLY A N 1
ATOM 1327 C CA . GLY A 1 177 ? -8.351 5.589 -12.085 1.00 91.94 177 GLY A CA 1
ATOM 1328 C C . GLY A 1 177 ? -9.447 5.208 -11.086 1.00 91.94 177 GLY A C 1
ATOM 1329 O O . GLY A 1 177 ? -9.968 6.043 -10.346 1.00 91.94 177 GLY A O 1
ATOM 1330 N N . THR A 1 178 ? -9.805 3.928 -11.092 1.00 94.56 178 THR A N 1
ATOM 1331 C CA . THR A 1 178 ? -10.814 3.331 -10.212 1.00 94.56 178 THR A CA 1
ATOM 1332 C C . THR A 1 178 ? -10.128 2.742 -8.987 1.00 94.56 178 THR A C 1
ATOM 1334 O O . THR A 1 178 ? -9.194 1.950 -9.115 1.00 94.56 178 THR A O 1
ATOM 1337 N N . TRP A 1 179 ? -10.616 3.101 -7.803 1.00 96.62 179 TRP A N 1
ATOM 1338 C CA . TRP A 1 179 ? -10.083 2.659 -6.517 1.00 96.62 179 TRP A CA 1
ATOM 1339 C C . TRP A 1 179 ? -11.155 1.882 -5.754 1.00 96.62 179 TRP A C 1
ATOM 1341 O O . TRP A 1 179 ? -12.319 2.285 -5.742 1.00 96.62 179 TRP A O 1
ATOM 1351 N N . VAL A 1 180 ? -10.773 0.761 -5.140 1.00 96.56 180 VAL A N 1
ATOM 1352 C CA . VAL A 1 180 ? -11.682 -0.140 -4.415 1.00 96.56 180 VAL A CA 1
ATOM 1353 C C . VAL A 1 180 ? -11.177 -0.385 -2.992 1.00 96.56 180 VAL A C 1
ATOM 1355 O O . VAL A 1 180 ? -9.966 -0.501 -2.796 1.00 96.56 180 VAL A O 1
ATOM 1358 N N . PRO A 1 181 ? -12.056 -0.465 -1.977 1.00 96.94 181 PRO A N 1
ATOM 1359 C CA . PRO A 1 181 ? -11.634 -0.737 -0.609 1.00 96.94 181 PRO A CA 1
ATOM 1360 C C . PRO A 1 181 ? -11.106 -2.170 -0.476 1.00 96.94 181 PRO A C 1
ATOM 1362 O O . PRO A 1 181 ? -11.733 -3.117 -0.945 1.00 96.94 181 PRO A O 1
ATOM 1365 N N . VAL A 1 182 ? -9.979 -2.330 0.217 1.00 96.69 182 VAL A N 1
ATOM 1366 C CA . VAL A 1 182 ? -9.354 -3.641 0.490 1.00 96.69 182 VAL A CA 1
ATOM 1367 C C . VAL A 1 182 ? -10.039 -4.383 1.647 1.00 96.69 182 VAL A C 1
ATOM 1369 O O . VAL A 1 182 ? -9.880 -5.590 1.791 1.00 96.69 182 VAL A O 1
ATOM 1372 N N . HIS A 1 183 ? -10.822 -3.680 2.473 1.00 95.88 183 HIS A N 1
ATOM 1373 C CA . HIS A 1 183 ? -11.440 -4.224 3.685 1.00 95.88 183 HIS A CA 1
ATOM 1374 C C . HIS A 1 183 ? -12.893 -3.771 3.885 1.00 95.88 183 HIS A C 1
ATOM 1376 O O . HIS A 1 183 ? -13.341 -2.747 3.354 1.00 95.88 183 HIS A O 1
ATOM 1382 N N . GLY A 1 184 ? -13.613 -4.536 4.711 1.00 93.25 184 GLY A N 1
ATOM 1383 C CA . GLY A 1 184 ? -15.000 -4.298 5.099 1.00 93.25 184 GLY A CA 1
ATOM 1384 C C . GLY A 1 184 ? -15.216 -3.037 5.945 1.00 93.25 184 GLY A C 1
ATOM 1385 O O . GLY A 1 184 ? -14.292 -2.298 6.292 1.00 93.25 184 GLY A O 1
ATOM 1386 N N . ALA A 1 185 ? -16.487 -2.717 6.205 1.00 91.69 185 ALA A N 1
ATOM 1387 C CA . ALA A 1 185 ? -16.923 -1.537 6.967 1.00 91.69 185 ALA A CA 1
ATOM 1388 C C . ALA A 1 185 ? -16.866 -1.699 8.495 1.00 91.69 185 ALA A C 1
ATOM 1390 O O . ALA A 1 185 ? -17.247 -0.785 9.214 1.00 91.69 185 ALA A O 1
ATOM 1391 N N . ASP A 1 186 ? -16.404 -2.853 8.949 1.00 90.88 186 ASP A N 1
ATOM 1392 C CA . ASP A 1 186 ? -16.061 -3.258 10.310 1.00 90.88 186 ASP A CA 1
ATOM 1393 C C . ASP A 1 186 ? -14.702 -2.714 10.788 1.00 90.88 186 ASP A C 1
ATOM 1395 O O . ASP A 1 186 ? -14.506 -2.549 11.991 1.00 90.88 186 ASP A O 1
ATOM 1399 N N . LEU A 1 187 ? -13.813 -2.346 9.860 1.00 95.19 187 LEU A N 1
ATOM 1400 C CA . LEU A 1 187 ? -12.494 -1.771 10.134 1.00 95.19 187 LEU A CA 1
ATOM 1401 C C . LEU A 1 187 ? -12.411 -0.310 9.654 1.00 95.19 187 LEU A C 1
ATOM 1403 O O . LEU A 1 187 ? -12.684 -0.027 8.486 1.00 95.19 187 LEU A O 1
ATOM 1407 N N . ALA A 1 188 ? -11.981 0.611 10.526 1.00 97.00 188 ALA A N 1
ATOM 1408 C CA . ALA A 1 188 ? -11.736 2.017 10.181 1.00 97.00 188 ALA A CA 1
ATOM 1409 C C . ALA A 1 188 ? -10.242 2.374 10.271 1.00 97.00 188 ALA A C 1
ATOM 1411 O O . ALA A 1 188 ? -9.681 2.438 11.365 1.00 97.00 188 ALA A O 1
ATOM 1412 N N . ILE A 1 189 ? -9.599 2.647 9.130 1.00 97.50 189 ILE A N 1
ATOM 1413 C CA . ILE A 1 189 ? -8.172 3.002 9.036 1.00 97.50 189 ILE A CA 1
ATOM 1414 C C . ILE A 1 189 ? -7.939 4.458 9.472 1.00 97.50 189 ILE A C 1
ATOM 1416 O O . ILE A 1 189 ? -8.306 5.421 8.792 1.00 97.50 189 ILE A O 1
ATOM 1420 N N . THR A 1 190 ? -7.280 4.634 10.614 1.00 96.81 190 THR A N 1
ATOM 1421 C CA . THR A 1 190 ? -6.954 5.941 11.205 1.00 96.81 190 THR A CA 1
ATOM 1422 C C . THR A 1 190 ? -5.599 6.468 10.739 1.00 96.81 190 THR A C 1
ATOM 1424 O O . THR A 1 190 ? -5.437 7.685 10.635 1.00 96.81 190 THR A O 1
ATOM 1427 N N . ASN A 1 191 ? -4.662 5.580 10.391 1.00 97.12 191 ASN A N 1
ATOM 1428 C CA . ASN A 1 191 ? -3.398 5.926 9.744 1.00 97.12 191 ASN A CA 1
ATOM 1429 C C . ASN A 1 191 ? -3.012 4.897 8.675 1.00 97.12 191 ASN A C 1
ATOM 1431 O O . ASN A 1 191 ? -3.151 3.694 8.885 1.00 97.12 191 ASN A O 1
ATOM 1435 N N . LEU A 1 192 ? -2.450 5.393 7.577 1.00 97.94 192 LEU A N 1
ATOM 1436 C CA . LEU A 1 192 ? -1.658 4.633 6.618 1.00 97.94 192 LEU A CA 1
ATOM 1437 C C . LEU A 1 192 ? -0.466 5.512 6.255 1.00 97.94 192 LEU A C 1
ATOM 1439 O O . LEU A 1 192 ? -0.669 6.638 5.799 1.00 97.94 192 LEU A O 1
ATOM 1443 N N . SER A 1 193 ? 0.744 4.993 6.431 1.00 97.88 193 SER A N 1
ATOM 1444 C CA . SER A 1 193 ? 1.955 5.654 5.955 1.00 97.88 193 SER A CA 1
ATOM 1445 C C . SER A 1 193 ? 2.940 4.666 5.339 1.00 97.88 193 SER A C 1
ATOM 1447 O O . SER A 1 193 ? 3.183 3.587 5.890 1.00 97.88 193 SER A O 1
ATOM 1449 N N . PHE A 1 194 ? 3.528 5.085 4.223 1.00 97.56 194 PHE A N 1
ATOM 1450 C CA . PHE A 1 194 ? 4.625 4.423 3.535 1.00 97.56 194 PHE A CA 1
ATOM 1451 C C . PHE A 1 194 ? 5.918 5.227 3.714 1.00 97.56 194 PHE A C 1
ATOM 1453 O O . PHE A 1 194 ? 5.924 6.442 3.497 1.00 97.56 194 PHE A O 1
ATOM 1460 N N . ASP A 1 195 ? 7.009 4.544 4.065 1.00 93.31 195 ASP A N 1
ATOM 1461 C CA . ASP A 1 195 ? 8.365 5.109 4.063 1.00 93.31 195 ASP A CA 1
ATOM 1462 C C . ASP A 1 195 ? 9.253 4.296 3.116 1.00 93.31 195 ASP A C 1
ATOM 1464 O O . ASP A 1 195 ? 9.452 3.096 3.334 1.00 93.31 195 ASP A O 1
ATOM 1468 N N . LEU A 1 196 ? 9.802 4.935 2.081 1.00 86.69 196 LEU A N 1
ATOM 1469 C CA . LEU A 1 196 ? 10.713 4.296 1.132 1.00 86.69 196 LEU A CA 1
ATOM 1470 C C . LEU A 1 196 ? 12.158 4.440 1.622 1.00 86.69 196 LEU A C 1
ATOM 1472 O O . LEU A 1 196 ? 12.680 5.545 1.759 1.00 86.69 196 LEU A O 1
ATOM 1476 N N . ALA A 1 197 ? 12.818 3.308 1.854 1.00 78.56 197 ALA A N 1
ATOM 1477 C CA . ALA A 1 197 ? 14.205 3.242 2.289 1.00 78.56 197 ALA A CA 1
ATOM 1478 C C . ALA A 1 197 ? 15.065 2.469 1.283 1.00 78.56 197 ALA A C 1
ATOM 1480 O O . ALA A 1 197 ? 14.719 1.362 0.865 1.00 78.56 197 ALA A O 1
ATOM 1481 N N . TYR A 1 198 ? 16.224 3.035 0.958 1.00 69.50 198 TYR A N 1
ATOM 1482 C CA . TYR A 1 198 ? 17.261 2.405 0.145 1.00 69.50 198 TYR A CA 1
ATOM 1483 C C . TYR A 1 198 ? 18.288 1.723 1.056 1.00 69.50 198 TYR A C 1
ATOM 1485 O O . TYR A 1 198 ? 18.613 2.238 2.129 1.00 69.50 198 TYR A O 1
ATOM 1493 N N . ALA A 1 199 ? 18.811 0.569 0.644 1.00 57.50 199 ALA A N 1
ATOM 1494 C CA . ALA A 1 199 ? 19.886 -0.106 1.363 1.00 57.50 199 ALA A CA 1
ATOM 1495 C C . ALA A 1 199 ? 21.184 0.717 1.284 1.00 57.50 199 ALA A C 1
ATOM 1497 O O . ALA A 1 199 ? 21.668 1.022 0.198 1.00 57.50 199 ALA A O 1
ATOM 1498 N N . THR A 1 200 ? 21.761 1.060 2.438 1.00 49.88 200 THR A N 1
ATOM 1499 C CA . THR A 1 200 ? 22.967 1.905 2.538 1.00 49.88 200 THR A CA 1
ATOM 1500 C C . THR A 1 200 ? 24.257 1.128 2.812 1.00 49.88 200 THR A C 1
ATOM 1502 O O . THR A 1 200 ? 25.335 1.715 2.767 1.00 49.88 200 THR A O 1
ATOM 1505 N N . ALA A 1 201 ? 24.170 -0.175 3.106 1.00 43.16 201 ALA A N 1
ATOM 1506 C CA . ALA A 1 201 ? 25.319 -1.045 3.362 1.00 43.16 201 ALA A CA 1
ATOM 1507 C C . ALA A 1 201 ? 24.982 -2.539 3.148 1.00 43.16 201 ALA A C 1
ATOM 1509 O O . ALA A 1 201 ? 23.832 -2.946 3.358 1.00 43.16 201 ALA A O 1
ATOM 1510 N N . PRO A 1 202 ? 25.971 -3.385 2.799 1.00 38.47 202 PRO A N 1
ATOM 1511 C CA . PRO A 1 202 ? 25.843 -4.840 2.844 1.00 38.47 202 PRO A CA 1
ATOM 1512 C C . PRO A 1 202 ? 25.669 -5.327 4.292 1.00 38.47 202 PRO A C 1
ATOM 1514 O O . PRO A 1 202 ? 26.113 -4.688 5.246 1.00 38.47 202 PRO A O 1
ATOM 1517 N N . GLY A 1 203 ? 25.022 -6.479 4.473 1.00 40.28 203 GLY A N 1
ATOM 1518 C CA . GLY A 1 203 ? 24.863 -7.118 5.788 1.00 40.28 203 GLY A CA 1
ATOM 1519 C C . GLY A 1 203 ? 23.777 -6.537 6.709 1.00 40.28 203 GLY A C 1
ATOM 1520 O O . GLY A 1 203 ? 23.498 -7.135 7.746 1.00 40.28 203 GLY A O 1
ATOM 1521 N N . ALA A 1 204 ? 23.106 -5.438 6.346 1.00 41.19 204 ALA A N 1
ATOM 1522 C CA . ALA A 1 204 ? 21.897 -4.992 7.046 1.00 41.19 204 ALA A CA 1
ATOM 1523 C C . ALA A 1 204 ? 20.800 -6.062 6.891 1.00 41.19 204 ALA A C 1
ATOM 1525 O O . ALA A 1 204 ? 20.336 -6.276 5.781 1.00 41.19 204 ALA A O 1
ATOM 1526 N N . GLY A 1 205 ? 20.431 -6.759 7.973 1.00 37.78 205 GLY A N 1
ATOM 1527 C CA . GLY A 1 205 ? 19.765 -8.074 7.950 1.00 37.78 205 GLY A CA 1
ATOM 1528 C C . GLY A 1 205 ? 18.703 -8.307 6.865 1.00 37.78 205 GLY A C 1
ATOM 1529 O O . GLY A 1 205 ? 17.539 -7.990 7.061 1.00 37.78 205 GLY A O 1
ATOM 1530 N N . SER A 1 206 ? 19.119 -8.929 5.761 1.00 39.47 206 SER A N 1
ATOM 1531 C CA . SER A 1 206 ? 18.290 -9.676 4.802 1.00 39.47 206 SER A CA 1
ATOM 1532 C C . SER A 1 206 ? 16.966 -9.052 4.294 1.00 39.47 206 SER A C 1
ATOM 1534 O O . SER A 1 206 ? 15.945 -9.724 4.351 1.00 39.47 206 SER A O 1
ATOM 1536 N N . TYR A 1 207 ? 16.798 -7.849 3.727 1.00 42.84 207 TYR A N 1
ATOM 1537 C CA . TYR A 1 207 ? 17.532 -6.587 3.475 1.00 42.84 207 TYR A CA 1
ATOM 1538 C C . TYR A 1 207 ? 18.961 -6.558 2.889 1.00 42.84 207 TYR A C 1
ATOM 1540 O O . TYR A 1 207 ? 19.192 -5.743 1.995 1.00 42.84 207 TYR A O 1
ATOM 1548 N N . ALA A 1 208 ? 19.880 -7.444 3.264 1.00 36.50 208 ALA A N 1
ATOM 1549 C CA . ALA A 1 208 ? 21.309 -7.342 2.938 1.00 36.50 208 ALA A CA 1
ATOM 1550 C C . ALA A 1 208 ? 21.621 -7.573 1.450 1.00 36.50 208 ALA A C 1
ATOM 1552 O O . ALA A 1 208 ? 21.305 -8.630 0.910 1.00 36.50 208 ALA A O 1
ATOM 1553 N N . GLY A 1 209 ? 22.255 -6.591 0.802 1.00 37.41 209 GLY A N 1
ATOM 1554 C CA . GLY A 1 209 ? 22.511 -6.614 -0.637 1.00 37.41 209 GLY A CA 1
ATOM 1555 C C . GLY A 1 209 ? 23.681 -7.464 -1.114 1.00 37.41 209 GLY A C 1
ATOM 1556 O O . GLY A 1 209 ? 24.764 -7.429 -0.535 1.00 37.41 209 GLY A O 1
ATOM 1557 N N . ALA A 1 210 ? 23.442 -8.137 -2.239 1.00 35.34 210 ALA A N 1
ATOM 1558 C CA . ALA A 1 210 ? 24.439 -8.563 -3.205 1.00 35.34 210 ALA A CA 1
ATOM 1559 C C . ALA A 1 210 ? 24.394 -7.577 -4.389 1.00 35.34 210 ALA A C 1
ATOM 1561 O O . ALA A 1 210 ? 23.320 -7.336 -4.935 1.00 35.34 210 ALA A O 1
ATOM 1562 N N . PHE A 1 211 ? 25.538 -7.002 -4.763 1.00 43.38 211 PHE A N 1
ATOM 1563 C CA . PHE A 1 211 ? 25.706 -6.213 -5.991 1.00 43.38 211 PHE A CA 1
ATOM 1564 C C . PHE A 1 211 ? 26.598 -7.013 -6.936 1.00 43.38 211 PHE A C 1
ATOM 1566 O O . PHE A 1 211 ? 27.744 -7.269 -6.571 1.00 43.38 211 PHE A O 1
ATOM 1573 N N . ALA A 1 212 ? 26.117 -7.417 -8.107 1.00 44.09 212 ALA A N 1
ATOM 1574 C CA . ALA A 1 212 ? 26.939 -8.189 -9.032 1.00 44.09 212 ALA A CA 1
ATOM 1575 C C . ALA A 1 212 ? 27.940 -7.318 -9.804 1.00 44.09 212 ALA A C 1
ATOM 1577 O O . ALA A 1 212 ? 27.613 -6.234 -10.287 1.00 44.09 212 ALA A O 1
ATOM 1578 N N . LEU A 1 213 ? 29.161 -7.830 -9.948 1.00 46.72 213 LEU A N 1
ATOM 1579 C CA . LEU A 1 213 ? 30.223 -7.199 -10.721 1.00 46.72 213 LEU A CA 1
ATOM 1580 C C . LEU A 1 213 ? 30.314 -7.839 -12.112 1.00 46.72 213 LEU A C 1
ATOM 1582 O O . LEU A 1 213 ? 30.731 -8.990 -12.261 1.00 46.72 213 LEU A O 1
ATOM 1586 N N . ALA A 1 214 ? 29.961 -7.065 -13.137 1.00 44.44 214 ALA A N 1
ATOM 1587 C CA . ALA A 1 214 ? 30.276 -7.383 -14.523 1.00 44.44 214 ALA A CA 1
ATOM 1588 C C . ALA A 1 214 ? 31.701 -6.911 -14.853 1.00 44.44 214 ALA A C 1
ATOM 1590 O O . ALA A 1 214 ? 32.111 -5.816 -14.471 1.00 44.44 214 ALA A O 1
ATOM 1591 N N . SER A 1 215 ? 32.467 -7.720 -15.584 1.00 46.19 215 SER A N 1
ATOM 1592 C CA . SER A 1 215 ? 33.715 -7.250 -16.196 1.00 46.19 215 SER A CA 1
ATOM 1593 C C . SER A 1 215 ? 33.430 -6.537 -17.526 1.00 46.19 215 SER A C 1
ATOM 1595 O O . SER A 1 215 ? 32.422 -6.808 -18.177 1.00 46.19 215 SER A O 1
ATOM 1597 N N . SER A 1 216 ? 34.343 -5.684 -18.005 1.00 40.62 216 SER A N 1
ATOM 1598 C CA . SER A 1 216 ? 34.218 -5.055 -19.339 1.00 40.62 216 SER A CA 1
ATOM 1599 C C . SER A 1 216 ? 34.345 -6.028 -20.515 1.00 40.62 216 SER A C 1
ATOM 1601 O O . SER A 1 216 ? 34.144 -5.626 -21.658 1.00 40.62 216 SER A O 1
ATOM 1603 N N . ALA A 1 217 ? 34.678 -7.295 -20.255 1.00 43.22 217 ALA A N 1
ATOM 1604 C CA . ALA A 1 217 ? 34.604 -8.360 -21.248 1.00 43.22 217 ALA A CA 1
ATOM 1605 C C . ALA A 1 217 ? 33.164 -8.866 -21.463 1.00 43.22 217 ALA A C 1
ATOM 1607 O O . ALA A 1 217 ? 32.915 -9.595 -22.416 1.00 43.22 217 ALA A O 1
ATOM 1608 N N . GLY A 1 218 ? 32.220 -8.480 -20.597 1.00 45.12 218 GLY A N 1
ATOM 1609 C CA . GLY A 1 218 ? 30.857 -9.005 -20.598 1.00 45.12 218 GLY A CA 1
ATOM 1610 C C . GLY A 1 218 ? 30.701 -10.334 -19.851 1.00 45.12 218 GLY A C 1
ATOM 1611 O O . GLY A 1 218 ? 29.620 -10.918 -19.879 1.00 45.12 218 GLY A O 1
ATOM 1612 N N . ASP A 1 219 ? 31.749 -10.788 -19.159 1.00 46.88 219 ASP A N 1
ATOM 1613 C CA . ASP A 1 219 ? 31.713 -11.988 -18.326 1.00 46.88 219 ASP A CA 1
ATOM 1614 C C . ASP A 1 219 ? 31.211 -11.648 -16.914 1.00 46.88 219 ASP A C 1
ATOM 1616 O O . ASP A 1 219 ? 31.839 -10.862 -16.188 1.00 46.88 219 ASP A O 1
ATOM 1620 N N . TRP A 1 220 ? 30.098 -12.276 -16.522 1.00 48.75 220 TRP A N 1
ATOM 1621 C CA . TRP A 1 220 ? 29.626 -12.358 -15.138 1.00 48.75 220 TRP A CA 1
ATOM 1622 C C . TRP A 1 220 ? 30.434 -13.418 -14.382 1.00 48.75 220 TRP A C 1
ATOM 1624 O O . TRP A 1 220 ? 30.604 -14.533 -14.873 1.00 48.75 220 TRP A O 1
ATOM 1634 N N . SER A 1 221 ? 30.858 -13.127 -13.148 1.00 42.88 221 SER A N 1
ATOM 1635 C CA . SER A 1 221 ? 31.362 -14.171 -12.243 1.00 42.88 221 SER A CA 1
ATOM 1636 C C . SER A 1 221 ? 30.351 -14.443 -11.119 1.00 42.88 221 SER A C 1
ATOM 1638 O O . SER A 1 221 ? 30.068 -13.535 -10.327 1.00 42.88 221 SER A O 1
ATOM 1640 N N . PRO A 1 222 ? 29.781 -15.663 -11.027 1.00 38.75 222 PRO A N 1
ATOM 1641 C CA . PRO A 1 222 ? 28.873 -16.029 -9.943 1.00 38.75 222 PRO A CA 1
ATOM 1642 C C . PRO A 1 222 ? 29.525 -15.799 -8.573 1.00 38.75 222 PRO A C 1
ATOM 1644 O O . PRO A 1 222 ? 30.644 -16.249 -8.329 1.00 38.75 222 PRO A O 1
ATOM 1647 N N . GLY A 1 223 ? 28.835 -15.083 -7.681 1.00 39.91 223 GLY A N 1
ATOM 1648 C CA . GLY A 1 223 ? 29.330 -14.768 -6.333 1.00 39.91 223 GLY A CA 1
ATOM 1649 C C . GLY A 1 223 ? 30.217 -13.519 -6.207 1.00 39.91 223 GLY A C 1
ATOM 1650 O O . GLY A 1 223 ? 30.724 -13.255 -5.119 1.00 39.91 223 GLY A O 1
ATOM 1651 N N . SER A 1 224 ? 30.392 -12.715 -7.262 1.00 41.53 224 SER A N 1
ATOM 1652 C CA . SER A 1 224 ? 31.122 -11.436 -7.187 1.00 41.53 224 SER A CA 1
ATOM 1653 C C . SER A 1 224 ? 30.285 -10.296 -6.589 1.00 41.53 224 SER A C 1
ATOM 1655 O O . SER A 1 224 ? 29.932 -9.329 -7.259 1.00 41.53 224 SER A O 1
ATOM 1657 N N . THR A 1 225 ? 29.966 -10.403 -5.297 1.00 40.34 225 THR A N 1
ATOM 1658 C CA . THR A 1 225 ? 29.199 -9.384 -4.566 1.00 40.34 225 THR A CA 1
ATOM 1659 C C . THR A 1 225 ? 30.084 -8.224 -4.099 1.00 40.34 225 THR A C 1
ATOM 1661 O O . THR A 1 225 ? 30.987 -8.434 -3.286 1.00 40.34 225 THR A O 1
ATOM 1664 N N . ALA A 1 226 ? 29.818 -6.992 -4.542 1.00 41.94 226 ALA A N 1
ATOM 1665 C CA . ALA A 1 226 ? 30.504 -5.804 -4.019 1.00 41.94 226 ALA A CA 1
ATOM 1666 C C . ALA A 1 226 ? 29.964 -5.373 -2.639 1.00 41.94 226 ALA A C 1
ATOM 1668 O O . ALA A 1 226 ? 28.785 -5.541 -2.338 1.00 41.94 226 ALA A O 1
ATOM 1669 N N . ASN A 1 227 ? 30.812 -4.751 -1.810 1.00 37.66 227 ASN A N 1
ATOM 1670 C CA . ASN A 1 227 ? 30.426 -4.232 -0.484 1.00 37.66 227 ASN A CA 1
ATOM 1671 C C . ASN A 1 227 ? 29.868 -2.797 -0.507 1.00 37.66 227 ASN A C 1
ATOM 1673 O O . ASN A 1 227 ? 29.542 -2.229 0.532 1.00 37.66 227 ASN A O 1
ATOM 1677 N N . SER A 1 228 ? 29.799 -2.185 -1.681 1.00 40.56 228 SER A N 1
ATOM 1678 C CA . SER A 1 228 ? 29.235 -0.861 -1.911 1.00 40.56 228 SER A CA 1
ATOM 1679 C C . SER A 1 228 ? 29.063 -0.691 -3.408 1.00 40.56 228 SER A C 1
ATOM 1681 O O . SER A 1 228 ? 29.946 -1.105 -4.158 1.00 40.56 228 SER A O 1
ATOM 1683 N N . CYS A 1 229 ? 28.008 -0.009 -3.827 1.00 44.75 229 CYS A N 1
ATOM 1684 C CA . CYS A 1 229 ? 27.944 0.563 -5.159 1.00 44.75 229 CYS A CA 1
ATOM 1685 C C . CYS A 1 229 ? 27.404 1.986 -5.024 1.00 44.75 229 CYS A C 1
ATOM 1687 O O . CYS A 1 229 ? 26.465 2.212 -4.260 1.00 44.75 229 CYS A O 1
ATOM 1689 N N . ASN A 1 230 ? 28.057 2.949 -5.675 1.00 42.66 230 ASN A N 1
ATOM 1690 C CA . ASN A 1 230 ? 27.723 4.367 -5.576 1.00 42.66 230 ASN A CA 1
ATOM 1691 C C . ASN A 1 230 ? 27.103 4.832 -6.902 1.00 42.66 230 ASN A C 1
ATOM 1693 O O . ASN A 1 230 ? 27.847 5.309 -7.761 1.00 42.66 230 ASN A O 1
ATOM 1697 N N . PRO A 1 231 ? 25.783 4.662 -7.090 1.00 42.06 231 PRO A N 1
ATOM 1698 C CA . PRO A 1 231 ? 25.115 5.018 -8.334 1.00 42.06 231 PRO A CA 1
ATOM 1699 C C . PRO A 1 231 ? 25.225 6.520 -8.586 1.00 42.06 231 PRO A C 1
ATOM 1701 O O . PRO A 1 231 ? 24.905 7.351 -7.730 1.00 42.06 231 PRO A O 1
ATOM 1704 N N . THR A 1 232 ? 25.670 6.869 -9.782 1.00 39.31 232 THR A N 1
ATOM 1705 C CA . THR A 1 232 ? 25.775 8.242 -10.254 1.00 39.31 232 THR A CA 1
ATOM 1706 C C . THR A 1 232 ? 24.527 8.630 -11.056 1.00 39.31 232 THR A C 1
ATOM 1708 O O . THR A 1 232 ? 23.938 7.791 -11.739 1.00 39.31 232 THR A O 1
ATOM 1711 N N . PRO A 1 233 ? 24.133 9.918 -11.084 1.00 37.78 233 PRO A N 1
ATOM 1712 C CA . PRO A 1 233 ? 23.081 10.409 -11.984 1.00 37.78 233 PRO A CA 1
ATOM 1713 C C . PRO A 1 233 ? 23.408 10.313 -13.488 1.00 37.78 233 PRO A C 1
ATOM 1715 O O . PRO A 1 233 ? 22.649 10.823 -14.306 1.00 37.78 233 PRO A O 1
ATOM 1718 N N . THR A 1 234 ? 24.553 9.728 -13.852 1.00 38.53 234 THR A N 1
ATOM 1719 C CA . THR A 1 234 ? 24.962 9.424 -15.230 1.00 38.53 234 THR A CA 1
ATOM 1720 C C . THR A 1 234 ? 24.607 7.995 -15.648 1.00 38.53 234 THR A C 1
ATOM 1722 O O . THR A 1 234 ? 24.375 7.760 -16.834 1.00 38.53 234 THR A O 1
ATOM 1725 N N . ASP A 1 235 ? 24.459 7.069 -14.695 1.00 44.53 235 ASP A N 1
ATOM 1726 C CA . ASP A 1 235 ? 24.150 5.654 -14.967 1.00 44.53 235 ASP A CA 1
ATOM 1727 C C . ASP A 1 235 ? 22.694 5.465 -15.432 1.00 44.53 235 ASP A C 1
ATOM 1729 O O . ASP A 1 235 ? 22.352 4.482 -16.084 1.00 44.53 235 ASP A O 1
ATOM 1733 N N . THR A 1 236 ? 21.838 6.456 -15.162 1.00 39.00 236 THR A N 1
ATOM 1734 C CA . THR A 1 236 ? 20.461 6.564 -15.670 1.00 39.00 236 THR A CA 1
ATOM 1735 C C . THR A 1 236 ? 20.373 7.016 -17.132 1.00 39.00 236 THR A C 1
ATOM 1737 O O . THR A 1 236 ? 19.295 6.946 -17.715 1.00 39.00 236 THR A O 1
ATOM 1740 N N . ALA A 1 237 ? 21.465 7.507 -17.733 1.00 38.62 237 ALA A N 1
ATOM 1741 C CA . ALA A 1 237 ? 21.463 8.075 -19.086 1.00 38.62 237 ALA A CA 1
ATOM 1742 C C . ALA A 1 237 ? 22.142 7.178 -20.137 1.00 38.62 237 ALA A C 1
ATOM 1744 O O . ALA A 1 237 ? 21.807 7.260 -21.319 1.00 38.62 237 ALA A O 1
ATOM 1745 N N . ASN A 1 238 ? 23.097 6.338 -19.730 1.00 42.66 238 ASN A N 1
ATOM 1746 C CA . ASN A 1 238 ? 23.704 5.320 -20.587 1.00 42.66 238 ASN A CA 1
ATOM 1747 C C . ASN A 1 238 ? 24.299 4.195 -19.717 1.00 42.66 238 ASN A C 1
ATOM 1749 O O . ASN A 1 238 ? 25.437 4.331 -19.270 1.00 42.66 238 ASN A O 1
ATOM 1753 N N . PRO A 1 239 ? 23.570 3.093 -19.473 1.00 47.22 239 PRO A N 1
ATOM 1754 C CA . PRO A 1 239 ? 23.976 2.068 -18.510 1.00 47.22 239 PRO A CA 1
ATOM 1755 C C . PRO A 1 239 ? 25.060 1.106 -19.036 1.00 47.22 239 PRO A C 1
ATOM 1757 O O . PRO A 1 239 ? 25.368 0.120 -18.375 1.00 47.22 239 PRO A O 1
ATOM 1760 N N . ILE A 1 240 ? 25.629 1.347 -20.225 1.00 46.31 240 ILE A N 1
ATOM 1761 C CA . ILE A 1 240 ? 26.695 0.505 -20.784 1.00 46.31 240 ILE A CA 1
ATOM 1762 C C . ILE A 1 240 ? 28.016 0.809 -20.061 1.00 46.31 240 ILE A C 1
ATOM 1764 O O . ILE A 1 240 ? 28.488 1.948 -20.158 1.00 46.31 240 ILE A O 1
ATOM 1768 N N . PRO A 1 241 ? 28.679 -0.188 -19.444 1.00 46.94 241 PRO A N 1
ATOM 1769 C CA . PRO A 1 241 ? 29.963 0.024 -18.796 1.00 46.94 241 PRO A CA 1
ATOM 1770 C C . PRO A 1 241 ? 31.038 0.426 -19.809 1.00 46.94 241 PRO A C 1
ATOM 1772 O O . PRO A 1 241 ? 31.494 -0.370 -20.633 1.00 46.94 241 PRO A O 1
ATOM 1775 N N . ALA A 1 242 ? 31.436 1.697 -19.764 1.00 45.06 242 ALA A N 1
ATOM 1776 C CA . ALA A 1 242 ? 32.287 2.310 -20.784 1.00 45.06 242 ALA A CA 1
ATOM 1777 C C . ALA A 1 242 ? 33.772 1.907 -20.682 1.00 45.06 242 ALA A C 1
ATOM 1779 O O . ALA A 1 242 ? 34.548 2.184 -21.600 1.00 45.06 242 ALA A O 1
ATOM 1780 N N . THR A 1 243 ? 34.194 1.296 -19.569 1.00 44.31 243 THR A N 1
ATOM 1781 C CA . THR A 1 243 ? 35.596 0.956 -19.284 1.00 44.31 243 THR A CA 1
ATOM 1782 C C . THR A 1 243 ? 35.749 -0.310 -18.434 1.00 44.31 243 THR A C 1
ATOM 1784 O O . THR A 1 243 ? 34.829 -0.788 -17.773 1.00 44.31 243 THR A O 1
ATOM 1787 N N . THR A 1 244 ? 36.965 -0.864 -18.435 1.00 40.03 244 THR A N 1
ATOM 1788 C CA . THR A 1 244 ? 37.369 -1.966 -17.553 1.00 40.03 244 THR A CA 1
ATOM 1789 C C . THR A 1 244 ? 37.377 -1.544 -16.088 1.00 40.03 244 THR A C 1
ATOM 1791 O O . THR A 1 244 ? 38.258 -0.795 -15.670 1.00 40.03 244 THR A O 1
ATOM 1794 N N . GLY A 1 245 ? 36.436 -2.091 -15.314 1.00 43.16 245 GLY A N 1
ATOM 1795 C CA . GLY A 1 245 ? 36.320 -1.887 -13.867 1.00 43.16 245 GLY A CA 1
ATOM 1796 C C . GLY A 1 245 ? 35.034 -1.198 -13.406 1.00 43.16 245 GLY A C 1
ATOM 1797 O O . GLY A 1 245 ? 34.928 -0.905 -12.218 1.00 43.16 245 GLY A O 1
ATOM 1798 N N . ASP A 1 246 ? 34.087 -0.936 -14.308 1.00 42.28 246 ASP A N 1
ATOM 1799 C CA . ASP A 1 246 ? 32.789 -0.365 -13.943 1.00 42.28 246 ASP A CA 1
ATOM 1800 C C . ASP A 1 246 ? 31.936 -1.327 -13.087 1.00 42.28 246 ASP A C 1
ATOM 1802 O O . ASP A 1 246 ? 32.069 -2.549 -13.183 1.00 42.28 246 ASP A O 1
ATOM 1806 N N . GLN A 1 247 ? 31.094 -0.781 -12.206 1.00 47.16 247 GLN A N 1
ATOM 1807 C CA . GLN A 1 247 ? 30.385 -1.528 -11.162 1.00 47.16 247 GLN A CA 1
ATOM 1808 C C . GLN A 1 247 ? 28.873 -1.336 -11.279 1.00 47.16 247 GLN A C 1
ATOM 1810 O O . GLN A 1 247 ? 28.364 -0.225 -11.154 1.00 47.16 247 GLN A O 1
ATOM 1815 N N . VAL A 1 248 ? 28.130 -2.430 -11.463 1.00 46.62 248 VAL A N 1
ATOM 1816 C CA . VAL A 1 248 ? 26.683 -2.353 -11.694 1.00 46.62 248 VAL A CA 1
ATOM 1817 C C . VAL A 1 248 ? 25.928 -2.129 -10.380 1.00 46.62 248 VAL A C 1
ATOM 1819 O O . VAL A 1 248 ? 25.791 -3.025 -9.543 1.00 46.62 248 VAL A O 1
ATOM 1822 N N . CYS A 1 249 ? 25.409 -0.914 -10.193 1.00 48.56 249 CYS A N 1
ATOM 1823 C CA . CYS A 1 249 ? 24.708 -0.514 -8.974 1.00 48.56 249 CYS A CA 1
ATOM 1824 C C . CYS A 1 249 ? 23.224 -0.892 -8.995 1.00 48.56 249 CYS A C 1
ATOM 1826 O O . CYS A 1 249 ? 22.343 -0.070 -9.239 1.00 48.56 249 CYS A O 1
ATOM 1828 N N . LEU A 1 250 ? 22.957 -2.158 -8.683 1.00 52.31 250 LEU A N 1
ATOM 1829 C CA . LEU A 1 250 ? 21.612 -2.699 -8.509 1.00 52.31 250 LEU A CA 1
ATOM 1830 C C . LEU A 1 250 ? 21.023 -2.209 -7.173 1.00 52.31 250 LEU A C 1
ATOM 1832 O O . LEU A 1 250 ? 21.531 -2.522 -6.093 1.00 52.31 250 LEU A O 1
ATOM 1836 N N . TRP A 1 251 ? 19.976 -1.385 -7.236 1.00 52.41 251 TRP A N 1
ATOM 1837 C CA . TRP A 1 251 ? 19.374 -0.778 -6.048 1.00 52.41 251 TRP A CA 1
ATOM 1838 C C . TRP A 1 251 ? 18.539 -1.789 -5.266 1.00 52.41 251 TRP A C 1
ATOM 1840 O O . TRP A 1 251 ? 17.671 -2.445 -5.834 1.00 52.41 251 TRP A 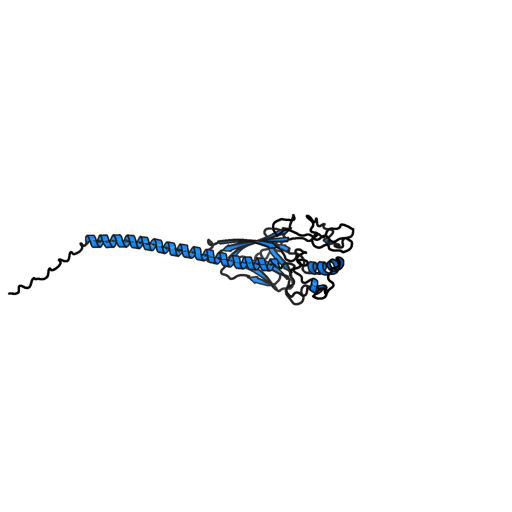O 1
ATOM 1850 N N . ARG A 1 252 ? 18.722 -1.824 -3.941 1.00 63.78 252 ARG A N 1
ATOM 1851 C CA . ARG A 1 252 ? 17.818 -2.535 -3.030 1.00 63.78 252 ARG A CA 1
ATOM 1852 C C . ARG A 1 252 ? 16.966 -1.576 -2.228 1.00 63.78 252 ARG A C 1
ATOM 1854 O O . ARG A 1 252 ? 17.486 -0.668 -1.575 1.00 63.78 252 ARG A O 1
ATOM 1861 N N . ARG A 1 253 ? 15.658 -1.785 -2.285 1.00 73.44 253 ARG A N 1
ATOM 1862 C CA . ARG A 1 253 ? 14.624 -0.911 -1.752 1.00 73.44 253 ARG A CA 1
ATOM 1863 C C . ARG A 1 253 ? 13.737 -1.691 -0.803 1.00 73.44 253 ARG A C 1
ATOM 1865 O O . ARG A 1 253 ? 13.443 -2.873 -0.970 1.00 73.44 253 ARG A O 1
ATOM 1872 N N . SER A 1 254 ? 13.271 -0.989 0.214 1.00 83.31 254 SER A N 1
ATOM 1873 C CA . SER A 1 254 ? 12.249 -1.503 1.104 1.00 83.31 254 SER A CA 1
ATOM 1874 C C . SER A 1 254 ? 11.239 -0.422 1.426 1.00 83.31 254 SER A C 1
ATOM 1876 O O . SER A 1 254 ? 11.603 0.740 1.604 1.00 83.31 254 SER A O 1
ATOM 1878 N N . VAL A 1 255 ? 9.976 -0.814 1.519 1.00 89.94 255 VAL A N 1
ATOM 1879 C CA . VAL A 1 255 ? 8.893 0.062 1.959 1.00 89.94 255 VAL A CA 1
ATOM 1880 C C . VAL A 1 255 ? 8.498 -0.372 3.362 1.00 89.94 255 VAL A C 1
ATOM 1882 O O . VAL A 1 255 ? 8.133 -1.528 3.582 1.00 89.94 255 VAL A O 1
ATOM 1885 N N . ALA A 1 256 ? 8.601 0.535 4.331 1.00 94.00 256 ALA A N 1
ATOM 1886 C CA . ALA A 1 256 ? 7.918 0.358 5.604 1.00 94.00 256 ALA A CA 1
ATOM 1887 C C . ALA A 1 256 ? 6.444 0.728 5.419 1.00 94.00 256 ALA A C 1
ATOM 1889 O O . ALA A 1 256 ? 6.137 1.750 4.812 1.00 94.00 256 ALA A O 1
ATOM 1890 N N . ILE A 1 257 ? 5.549 -0.105 5.941 1.00 96.62 257 ILE A N 1
ATOM 1891 C CA . ILE A 1 257 ? 4.100 0.096 5.914 1.00 96.62 257 ILE A CA 1
ATOM 1892 C C . ILE A 1 257 ? 3.660 0.196 7.369 1.00 96.62 257 ILE A C 1
ATOM 1894 O O . ILE A 1 257 ? 3.837 -0.765 8.121 1.00 96.62 257 ILE A O 1
ATOM 1898 N N . SER A 1 258 ? 3.086 1.328 7.768 1.00 97.69 258 SER A N 1
ATOM 1899 C CA . SER A 1 258 ? 2.452 1.476 9.081 1.00 97.69 258 SER A CA 1
ATOM 1900 C C . SER A 1 258 ? 0.954 1.686 8.921 1.00 97.69 258 SER A C 1
ATOM 1902 O O . SER A 1 258 ? 0.520 2.648 8.288 1.00 97.69 258 SER A O 1
ATOM 1904 N N . LEU A 1 259 ? 0.173 0.795 9.527 1.00 97.62 259 LEU A N 1
ATOM 1905 C CA . LEU A 1 259 ? -1.279 0.875 9.610 1.00 97.62 259 LEU A CA 1
ATOM 1906 C C . LEU A 1 259 ? -1.701 1.128 11.054 1.00 97.62 259 LEU A C 1
ATOM 1908 O O . LEU A 1 259 ? -1.229 0.458 11.971 1.00 97.62 259 LEU A O 1
ATOM 1912 N N . ALA A 1 260 ? -2.645 2.043 11.249 1.00 97.75 260 ALA A N 1
ATOM 1913 C CA . ALA A 1 260 ? -3.423 2.128 12.477 1.00 97.75 260 ALA A CA 1
ATOM 1914 C C . ALA A 1 260 ? -4.913 2.114 12.144 1.00 97.75 260 ALA A C 1
ATOM 1916 O O . ALA A 1 260 ? -5.335 2.657 11.120 1.00 97.75 260 ALA A O 1
ATOM 1917 N N . ALA A 1 261 ? -5.701 1.490 13.012 1.00 97.62 261 ALA A N 1
ATOM 1918 C CA . ALA A 1 261 ? -7.133 1.340 12.842 1.00 97.62 261 ALA A CA 1
ATOM 1919 C C . ALA A 1 261 ? -7.882 1.361 14.176 1.00 97.62 261 ALA A C 1
ATOM 1921 O O . ALA A 1 261 ? -7.294 1.227 15.253 1.00 97.62 261 ALA A O 1
ATOM 1922 N N . ARG A 1 262 ? -9.202 1.511 14.082 1.00 96.44 262 ARG A N 1
ATOM 1923 C CA . ARG A 1 262 ? -10.155 1.447 15.192 1.00 96.44 262 ARG A CA 1
ATOM 1924 C C . ARG A 1 262 ? -11.406 0.671 14.795 1.00 96.44 262 ARG A C 1
ATOM 1926 O O . ARG A 1 262 ? -11.679 0.518 13.602 1.00 96.44 262 ARG A O 1
ATOM 1933 N N . LEU A 1 263 ? -12.186 0.241 15.784 1.00 94.62 263 LEU A N 1
ATOM 1934 C CA . LEU A 1 263 ? -13.547 -0.232 15.534 1.00 94.62 263 LEU A CA 1
ATOM 1935 C C . LEU A 1 263 ? -14.487 0.970 15.303 1.00 94.62 263 LEU A C 1
ATOM 1937 O O . LEU A 1 263 ? -14.539 1.862 16.147 1.00 94.62 263 LEU A O 1
ATOM 1941 N N . PRO A 1 264 ? -15.293 0.998 14.225 1.00 90.44 264 PRO A N 1
ATOM 1942 C CA . PRO A 1 264 ? -16.269 2.067 13.975 1.00 90.44 264 PRO A CA 1
ATOM 1943 C C . PRO A 1 264 ? -17.340 2.205 15.068 1.00 90.44 264 PRO A C 1
ATOM 1945 O O . PRO A 1 264 ? -17.928 3.269 15.229 1.00 90.44 264 PRO A O 1
ATOM 1948 N N . GLY A 1 265 ? -17.622 1.119 15.799 1.00 87.62 265 GLY A N 1
ATOM 1949 C CA . GLY A 1 265 ? -18.605 1.093 16.887 1.00 87.62 265 GLY A CA 1
ATOM 1950 C C . GLY A 1 265 ? -18.059 1.478 18.267 1.00 87.62 265 GLY A C 1
ATOM 1951 O O . GLY A 1 265 ? -18.858 1.696 19.174 1.00 87.62 265 GLY A O 1
ATOM 1952 N N . ASP A 1 266 ? -16.735 1.544 18.439 1.00 90.00 266 ASP A N 1
ATOM 1953 C CA . ASP A 1 266 ? -16.080 1.970 19.681 1.00 90.00 266 ASP A CA 1
ATOM 1954 C C . ASP A 1 266 ? -14.692 2.548 19.363 1.00 90.00 266 ASP A C 1
ATOM 1956 O O . ASP A 1 266 ? -13.724 1.817 19.140 1.00 90.00 266 ASP A O 1
ATOM 1960 N N . GLU A 1 267 ? -14.597 3.879 19.350 1.00 88.69 267 GLU A N 1
ATOM 1961 C CA . GLU A 1 267 ? -13.365 4.593 19.006 1.00 88.69 267 GLU A CA 1
ATOM 1962 C C . GLU A 1 267 ? -12.219 4.366 20.011 1.00 88.69 267 GLU A C 1
ATOM 1964 O O . GLU A 1 267 ? -11.069 4.666 19.686 1.00 88.69 267 GLU A O 1
ATOM 1969 N N . ALA A 1 268 ? -12.499 3.837 21.212 1.00 91.00 268 A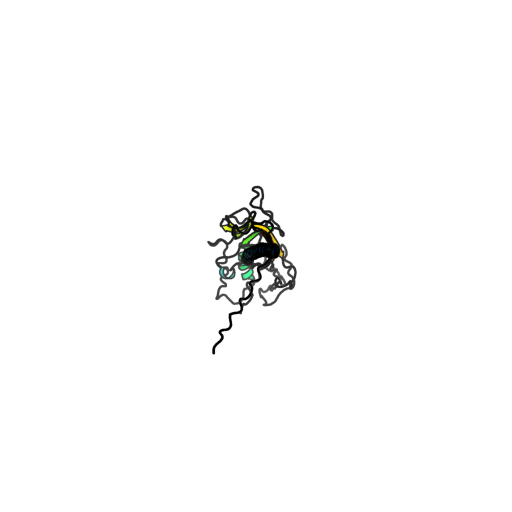LA A N 1
ATOM 1970 C CA . ALA A 1 268 ? -11.469 3.507 22.196 1.00 91.00 268 ALA A CA 1
ATOM 1971 C C . ALA A 1 268 ? -10.716 2.209 21.851 1.00 91.00 268 ALA A C 1
ATOM 1973 O O . ALA A 1 268 ? -9.568 2.033 22.271 1.00 91.00 268 ALA A O 1
ATOM 1974 N N . VAL A 1 269 ? -11.327 1.306 21.074 1.00 93.50 269 VAL A N 1
ATOM 1975 C CA . VAL A 1 269 ? -10.694 0.054 20.642 1.00 93.50 269 VAL A CA 1
ATOM 1976 C C . VAL A 1 269 ? -9.865 0.328 19.391 1.00 93.50 269 VAL A C 1
ATOM 1978 O O . VAL A 1 269 ? -10.396 0.498 18.293 1.00 93.50 269 VAL A O 1
ATOM 1981 N N . THR A 1 270 ? -8.545 0.373 19.569 1.00 96.19 270 THR A N 1
ATOM 1982 C CA . THR A 1 270 ? -7.572 0.713 18.523 1.00 96.19 270 THR A CA 1
ATOM 1983 C C . THR A 1 270 ? -6.485 -0.351 18.393 1.00 96.19 270 THR A C 1
ATOM 1985 O O . THR A 1 270 ? -6.185 -1.083 19.338 1.00 96.19 270 THR A O 1
ATOM 1988 N N . ALA A 1 271 ? -5.886 -0.438 17.208 1.00 96.38 271 ALA A N 1
ATOM 1989 C CA . ALA A 1 271 ? -4.736 -1.285 16.927 1.00 96.38 271 ALA A CA 1
ATOM 1990 C C . ALA A 1 271 ? -3.799 -0.575 15.945 1.00 96.38 271 ALA A C 1
ATOM 1992 O O . ALA A 1 271 ? -4.245 0.182 15.083 1.00 96.38 271 ALA A O 1
ATOM 1993 N N . ALA A 1 272 ? -2.499 -0.834 16.061 1.00 97.50 272 ALA A N 1
ATOM 1994 C CA . ALA A 1 272 ? -1.498 -0.363 15.114 1.00 97.50 272 ALA A CA 1
ATOM 1995 C C . ALA A 1 272 ? -0.471 -1.465 14.854 1.00 97.50 272 ALA A C 1
ATOM 1997 O O . ALA A 1 272 ? -0.076 -2.183 15.775 1.00 97.50 272 ALA A O 1
ATOM 1998 N N . LEU A 1 273 ? -0.057 -1.600 13.599 1.00 97.56 273 LEU A N 1
ATOM 1999 C CA . LEU A 1 273 ? 0.935 -2.564 13.143 1.00 97.56 273 LEU A CA 1
ATOM 2000 C C . LEU A 1 273 ? 1.868 -1.888 12.134 1.00 97.56 273 LEU A C 1
ATOM 2002 O O . LEU A 1 273 ? 1.426 -1.115 11.285 1.00 97.56 273 LEU A O 1
ATOM 2006 N N . THR A 1 274 ? 3.148 -2.241 12.193 1.00 96.44 274 THR A N 1
ATOM 2007 C CA . THR A 1 274 ? 4.151 -1.826 11.210 1.00 96.44 274 THR A CA 1
ATOM 2008 C C . THR A 1 274 ? 4.862 -3.061 10.681 1.00 96.44 274 THR A C 1
ATOM 2010 O O . THR A 1 274 ? 5.242 -3.939 11.455 1.00 96.44 274 THR A O 1
ATOM 2013 N N . THR A 1 275 ? 5.075 -3.113 9.370 1.00 93.94 275 THR A N 1
ATOM 2014 C CA . THR A 1 275 ? 5.962 -4.087 8.727 1.00 93.94 275 THR A CA 1
ATOM 2015 C C . THR A 1 275 ? 6.901 -3.380 7.757 1.00 93.94 275 THR A C 1
ATOM 2017 O O . THR A 1 275 ? 6.759 -2.186 7.487 1.00 93.94 275 THR A O 1
ATOM 2020 N N . ARG A 1 276 ? 7.875 -4.112 7.225 1.00 91.69 276 ARG A N 1
ATOM 2021 C CA . ARG A 1 276 ? 8.723 -3.662 6.125 1.00 91.69 276 ARG A CA 1
ATOM 2022 C C . ARG A 1 276 ? 8.807 -4.772 5.090 1.00 91.69 276 ARG A C 1
ATOM 2024 O O . ARG A 1 276 ? 8.963 -5.937 5.443 1.00 91.69 276 ARG A O 1
ATOM 2031 N N . VAL A 1 277 ? 8.695 -4.394 3.824 1.00 88.94 277 VAL A N 1
ATOM 2032 C CA . VAL A 1 277 ? 8.782 -5.304 2.681 1.00 88.94 277 VAL A CA 1
ATOM 2033 C C . VAL A 1 277 ? 9.940 -4.912 1.779 1.00 88.94 277 VAL A C 1
ATOM 2035 O O . VAL A 1 277 ? 10.188 -3.726 1.576 1.00 88.94 277 VAL A O 1
ATOM 2038 N N . ARG A 1 278 ? 10.653 -5.912 1.257 1.00 82.38 278 ARG A N 1
ATOM 2039 C CA . ARG A 1 278 ? 11.540 -5.769 0.096 1.00 82.38 278 ARG A CA 1
ATOM 2040 C C . ARG A 1 278 ? 10.680 -5.784 -1.173 1.00 82.38 278 ARG A C 1
ATOM 2042 O O . ARG A 1 278 ? 9.636 -6.433 -1.169 1.00 82.38 278 ARG A O 1
ATOM 2049 N N . LEU A 1 279 ? 11.105 -5.078 -2.215 1.00 82.12 279 LEU A N 1
ATOM 2050 C CA . LEU A 1 279 ? 10.425 -5.048 -3.512 1.00 82.12 279 LEU A CA 1
ATOM 2051 C C . LEU A 1 279 ? 11.073 -6.063 -4.470 1.00 82.12 279 LEU A C 1
ATOM 2053 O O . LEU A 1 279 ? 12.289 -6.244 -4.422 1.00 82.12 279 LEU A O 1
ATOM 2057 N N . ALA A 1 280 ? 10.291 -6.706 -5.342 1.00 75.06 280 ALA A N 1
ATOM 2058 C CA . ALA A 1 280 ? 10.806 -7.688 -6.302 1.00 75.06 280 ALA A CA 1
ATOM 2059 C C . ALA A 1 280 ? 11.780 -7.061 -7.311 1.00 75.06 280 ALA A C 1
ATOM 2061 O O . ALA A 1 280 ? 12.813 -7.650 -7.625 1.00 75.06 280 ALA A O 1
ATOM 2062 N N . ASN A 1 281 ? 11.509 -5.833 -7.771 1.00 61.53 281 ASN A N 1
ATOM 2063 C CA . ASN A 1 281 ? 12.434 -5.083 -8.629 1.00 61.53 281 ASN A CA 1
ATOM 2064 C C . ASN A 1 281 ? 13.534 -4.388 -7.831 1.00 61.53 281 ASN A C 1
ATOM 2066 O O . ASN A 1 281 ? 13.752 -3.177 -7.901 1.00 61.53 281 ASN A O 1
ATOM 2070 N N . ASP A 1 282 ? 14.230 -5.202 -7.061 1.00 53.75 282 ASP A N 1
ATOM 2071 C CA . ASP A 1 282 ? 15.524 -4.908 -6.476 1.00 53.75 282 ASP A CA 1
ATOM 2072 C C . ASP A 1 282 ? 16.642 -5.422 -7.402 1.00 53.75 282 ASP A C 1
ATOM 2074 O O . ASP A 1 282 ? 17.667 -5.915 -6.932 1.00 53.75 282 ASP A O 1
ATOM 2078 N N . PHE A 1 283 ? 16.414 -5.347 -8.724 1.00 52.59 283 PHE A N 1
ATOM 2079 C CA . PHE A 1 283 ? 17.369 -5.572 -9.817 1.00 52.59 283 PHE A CA 1
ATOM 2080 C C . PHE A 1 283 ? 18.140 -6.921 -9.849 1.00 52.59 283 PHE A C 1
ATOM 2082 O O . PHE A 1 283 ? 18.932 -7.133 -10.767 1.00 52.59 283 PHE A O 1
ATOM 2089 N N . PHE A 1 284 ? 17.941 -7.830 -8.882 1.00 39.50 284 PHE A N 1
ATOM 2090 C CA . PHE A 1 284 ? 18.820 -8.991 -8.667 1.00 39.50 284 PHE A CA 1
ATOM 2091 C C . PHE A 1 284 ? 18.134 -10.278 -8.155 1.00 39.50 284 PHE A C 1
ATOM 2093 O O . PHE A 1 284 ? 18.822 -11.174 -7.687 1.00 39.50 284 PHE A O 1
ATOM 2100 N N . ASP A 1 285 ? 16.811 -10.429 -8.274 1.00 36.00 285 ASP A N 1
ATOM 2101 C CA . ASP A 1 285 ? 16.139 -11.718 -7.968 1.00 36.00 285 ASP A CA 1
ATOM 2102 C C . ASP A 1 285 ? 16.063 -12.661 -9.197 1.00 36.00 285 ASP A C 1
ATOM 2104 O O . ASP A 1 285 ? 15.448 -13.719 -9.141 1.00 36.00 285 ASP A O 1
ATOM 2108 N N . GLY A 1 286 ? 16.701 -12.303 -10.321 1.00 33.91 286 GLY A N 1
ATOM 2109 C CA . GLY A 1 286 ? 16.702 -13.090 -11.567 1.00 33.91 286 GLY A CA 1
ATOM 2110 C C . GLY A 1 286 ? 17.916 -14.006 -11.791 1.00 33.91 286 GLY A C 1
ATOM 2111 O O . GLY A 1 286 ? 18.061 -14.526 -12.894 1.00 33.91 286 GLY A O 1
ATOM 2112 N N . ILE A 1 287 ? 18.829 -14.140 -10.817 1.00 37.47 287 ILE A N 1
ATOM 2113 C CA . ILE A 1 287 ? 20.095 -14.904 -10.958 1.00 37.47 287 ILE A CA 1
ATOM 2114 C C . ILE A 1 287 ? 20.338 -15.885 -9.784 1.00 37.47 287 ILE A C 1
ATOM 2116 O O . ILE A 1 287 ? 21.308 -16.647 -9.800 1.00 37.47 287 ILE A O 1
ATOM 2120 N N . ASP A 1 288 ? 19.438 -15.959 -8.799 1.00 33.28 288 ASP A N 1
ATOM 2121 C CA . ASP A 1 288 ? 19.493 -17.031 -7.799 1.00 33.28 288 ASP A CA 1
ATOM 2122 C C . ASP A 1 288 ? 19.107 -18.369 -8.460 1.00 33.28 288 ASP A C 1
ATOM 2124 O O . ASP A 1 288 ? 17.963 -18.601 -8.849 1.00 33.28 288 ASP A O 1
ATOM 2128 N N . ASN A 1 289 ? 20.101 -19.252 -8.617 1.00 34.12 289 ASN A N 1
ATOM 2129 C CA . ASN A 1 289 ? 19.892 -20.643 -9.016 1.00 34.12 289 ASN A CA 1
ATOM 2130 C C . ASN A 1 289 ? 19.181 -21.388 -7.877 1.00 34.12 289 ASN A C 1
ATOM 2132 O O . ASN A 1 289 ? 19.844 -21.977 -7.021 1.00 34.12 289 ASN A O 1
ATOM 2136 N N . ASP A 1 290 ? 17.850 -21.395 -7.892 1.00 29.89 290 ASP A N 1
ATOM 2137 C CA . ASP A 1 290 ? 17.064 -22.330 -7.088 1.00 29.89 290 ASP A CA 1
ATOM 2138 C C . ASP A 1 290 ? 17.261 -23.761 -7.625 1.00 29.89 290 ASP A C 1
ATOM 2140 O O . ASP A 1 290 ? 16.711 -24.161 -8.657 1.00 29.89 290 ASP A O 1
ATOM 2144 N N . SER A 1 291 ? 18.078 -24.525 -6.893 1.00 31.94 291 SER A N 1
ATOM 2145 C CA . SER A 1 291 ? 18.246 -25.982 -6.994 1.00 31.94 291 SER A CA 1
ATOM 2146 C C . SER A 1 291 ? 17.837 -26.662 -5.691 1.00 31.94 291 SER A C 1
ATOM 2148 O O . SER A 1 291 ? 18.457 -26.298 -4.664 1.00 31.94 291 SER A O 1
#

Radius of gyration: 33.62 Å; chains: 1; bounding box: 83×82×102 Å

pLDDT: mean 77.18, std 21.72, range [29.89, 98.12]